Protein AF-A0A383ER57-F1 (afdb_monomer)

Organism: NCBI:txid408172

Mean predicted aligned error: 15.82 Å

Solvent-accessible surface area (backbone atoms only — not comparable to full-atom values): 14188 Å² total; per-residue (Å²): 67,38,41,70,94,66,103,51,95,78,80,68,86,54,80,36,88,60,96,72,84,83,78,57,89,94,58,56,64,45,44,28,33,49,77,72,75,64,96,65,68,62,60,26,38,48,49,67,34,61,53,82,39,94,83,61,62,92,83,61,71,73,29,84,40,68,38,46,35,40,66,67,98,52,38,69,65,49,35,63,74,68,63,66,77,76,79,64,44,54,49,79,77,42,68,80,47,63,57,58,66,62,55,67,74,63,86,73,78,46,82,86,46,94,68,71,79,76,58,66,65,62,73,70,50,53,43,28,34,60,42,85,82,49,86,70,57,88,85,49,86,58,50,61,68,43,40,45,77,46,92,73,71,70,88,79,48,75,76,37,33,32,42,43,24,59,98,48,26,31,49,64,52,96,83,60,53,81,34,63,58,59,55,54,55,54,51,45,51,48,40,30,74,77,71,69,44,76,86,72,78,41,34,36,19,33,59,91,53,32,71,80,44,70,83,39,90,45,40,39,46,51,52,62,51,63,75,72,111

Radius of gyration: 27.24 Å; Cα contacts (8 Å, |Δi|>4): 294; chains: 1; bounding box: 58×36×77 Å

Foldseek 3Di:
DKWDDDPDPPDQTDDDDDLDDDPDPPFQEAEAEAPVPDNDQLCQQVVLQAADFPPRDPPRHHGPYYIYDYPPPPNVVSCVVSVPDDDYHYSVPGDGHDVCRRVPDDPPPCPPPLDDDADPVLVPAFKWWFALPQPDDLPNPHLCSRTHRDDDPLVPQQAAEEFEDDVSFTQQDPVRDRHRSVVLSVLQVVCCVPPVDDDDTYMYGYNVCCVVQPVDPNYDYPNRVSVVD

pLDDT: mean 77.28, std 15.35, range [32.84, 92.38]

Structure (mmCIF, N/CA/C/O backbone):
data_AF-A0A383ER57-F1
#
_entry.id   AF-A0A383ER57-F1
#
loop_
_atom_site.group_PDB
_atom_site.id
_atom_site.type_symbol
_atom_site.label_atom_id
_atom_site.label_alt_id
_atom_site.label_comp_id
_atom_site.label_asym_id
_atom_site.label_entity_id
_atom_site.label_seq_id
_atom_site.pdbx_PDB_ins_code
_atom_site.Cartn_x
_atom_site.Cartn_y
_atom_site.Cartn_z
_atom_site.occupancy
_atom_site.B_iso_or_equiv
_atom_site.auth_seq_id
_atom_site.auth_comp_id
_atom_site.auth_asym_id
_atom_site.auth_atom_id
_atom_site.pdbx_PDB_model_num
ATOM 1 N N . TYR A 1 1 ? 8.577 2.670 -32.107 1.00 41.34 1 TYR A N 1
ATOM 2 C CA . TYR A 1 1 ? 8.322 3.675 -31.051 1.00 41.34 1 TYR A CA 1
ATOM 3 C C . TYR A 1 1 ? 9.597 3.881 -30.268 1.00 41.34 1 TYR A C 1
ATOM 5 O O . TYR A 1 1 ? 10.200 2.884 -29.909 1.00 41.34 1 TYR A O 1
ATOM 13 N N . PHE A 1 2 ? 10.027 5.123 -30.035 1.00 40.19 2 PHE A N 1
ATOM 14 C CA . PHE A 1 2 ? 11.333 5.407 -29.429 1.00 40.19 2 PHE A CA 1
ATOM 15 C C . PHE A 1 2 ? 11.184 6.424 -28.294 1.00 40.19 2 PHE A C 1
ATOM 17 O O . PHE A 1 2 ? 10.524 7.445 -28.464 1.00 40.19 2 PHE A O 1
ATOM 24 N N . ALA A 1 3 ? 11.770 6.162 -27.125 1.00 38.16 3 ALA A N 1
ATOM 25 C CA . ALA A 1 3 ? 11.686 7.068 -25.974 1.00 38.16 3 ALA A CA 1
ATOM 26 C C . ALA A 1 3 ? 12.910 7.999 -25.876 1.00 38.16 3 ALA A C 1
ATOM 28 O O . ALA A 1 3 ? 14.050 7.554 -26.026 1.00 38.16 3 ALA A O 1
ATOM 29 N N . ARG A 1 4 ? 12.677 9.287 -25.584 1.00 33.91 4 ARG A N 1
ATOM 30 C CA . ARG A 1 4 ? 13.707 10.263 -25.185 1.00 33.91 4 ARG A CA 1
ATOM 31 C C . ARG A 1 4 ? 13.606 10.510 -23.678 1.00 33.91 4 ARG A C 1
ATOM 33 O O . ARG A 1 4 ? 12.516 10.749 -23.161 1.00 33.91 4 ARG A O 1
ATOM 40 N N . TYR A 1 5 ? 14.737 10.479 -22.976 1.00 48.50 5 TYR A N 1
ATOM 41 C CA . TYR A 1 5 ? 14.799 10.782 -21.544 1.00 48.50 5 TYR A CA 1
ATOM 42 C C . TYR A 1 5 ? 14.911 12.294 -21.321 1.00 48.50 5 TYR A C 1
ATOM 44 O O . TYR A 1 5 ? 15.836 12.938 -21.813 1.00 48.50 5 TYR A O 1
ATOM 52 N N . GLY A 1 6 ? 13.946 12.866 -20.597 1.00 35.62 6 GLY A N 1
ATOM 53 C CA . GLY A 1 6 ? 13.973 14.249 -20.121 1.00 35.62 6 GLY A CA 1
ATOM 54 C C . GLY A 1 6 ? 13.854 14.283 -18.598 1.00 35.62 6 GLY A C 1
ATOM 55 O O . GLY A 1 6 ? 12.899 13.742 -18.041 1.00 35.62 6 GLY A O 1
ATOM 56 N N . ASN A 1 7 ? 14.817 14.922 -17.928 1.00 40.91 7 ASN A N 1
ATOM 57 C CA . ASN A 1 7 ? 14.908 15.036 -16.467 1.00 40.91 7 ASN A CA 1
ATOM 58 C C . ASN A 1 7 ? 13.907 16.060 -15.892 1.00 40.91 7 ASN A C 1
ATOM 60 O O . ASN A 1 7 ? 14.285 17.120 -15.400 1.00 40.91 7 ASN A O 1
ATOM 64 N N . GLY A 1 8 ? 12.611 15.741 -15.948 1.00 32.84 8 GLY A N 1
ATOM 65 C CA . GLY A 1 8 ? 11.530 16.530 -15.350 1.00 32.84 8 GLY A CA 1
ATOM 66 C C . GLY A 1 8 ? 10.758 15.737 -14.293 1.00 32.84 8 GLY A C 1
ATOM 67 O O . GLY A 1 8 ? 10.381 14.592 -14.524 1.00 32.84 8 GLY A O 1
ATOM 68 N N . LYS A 1 9 ? 10.538 16.355 -13.126 1.00 38.91 9 LYS A N 1
ATOM 69 C CA . LYS A 1 9 ? 9.857 15.827 -11.927 1.00 38.91 9 LYS A CA 1
ATOM 70 C C . LYS A 1 9 ? 8.680 14.891 -12.258 1.00 38.91 9 LYS A C 1
ATOM 72 O O . LYS A 1 9 ? 7.690 15.312 -12.845 1.00 38.91 9 LYS A O 1
ATOM 77 N N . GLY A 1 10 ? 8.792 13.636 -11.813 1.00 44.53 10 GLY A N 1
ATOM 78 C CA . GLY A 1 10 ? 7.828 12.569 -12.099 1.00 44.53 10 GLY A CA 1
ATOM 79 C C . GLY A 1 10 ? 8.101 11.909 -13.450 1.00 44.53 10 GLY A C 1
ATOM 80 O O . GLY A 1 10 ? 7.338 12.094 -14.393 1.00 44.53 10 GLY A O 1
ATOM 81 N N . ILE A 1 11 ? 9.195 11.144 -13.536 1.00 45.25 11 ILE A N 1
ATOM 82 C CA . ILE A 1 11 ? 9.703 10.534 -14.775 1.00 45.25 11 ILE A CA 1
ATOM 83 C C . ILE A 1 11 ? 8.755 9.411 -15.224 1.00 45.25 11 ILE A C 1
ATOM 85 O O . ILE A 1 11 ? 8.975 8.227 -14.973 1.00 45.25 11 ILE A O 1
ATOM 89 N N . ARG A 1 12 ? 7.647 9.781 -15.865 1.00 45.72 12 ARG A N 1
ATOM 90 C CA . ARG A 1 12 ? 6.922 8.882 -16.759 1.00 45.72 12 ARG A CA 1
ATOM 91 C C . ARG A 1 12 ? 7.653 8.917 -18.091 1.00 45.72 12 ARG A C 1
ATOM 93 O O . ARG A 1 12 ? 7.780 9.981 -18.692 1.00 45.72 12 ARG A O 1
ATOM 100 N N . VAL A 1 13 ? 8.129 7.759 -18.537 1.00 50.91 13 VAL A N 1
ATOM 101 C CA . VAL A 1 13 ? 8.686 7.599 -19.880 1.00 50.91 13 VAL A CA 1
ATOM 102 C C . VAL A 1 13 ? 7.554 7.884 -20.867 1.00 50.91 13 VAL A C 1
ATOM 104 O O . VAL A 1 13 ? 6.561 7.159 -20.901 1.00 50.91 13 VAL A O 1
ATOM 107 N N . LYS A 1 14 ? 7.654 8.985 -21.618 1.00 52.00 14 LYS A N 1
ATOM 108 C CA . LYS A 1 14 ? 6.718 9.276 -22.706 1.00 52.00 14 LYS A CA 1
ATOM 109 C C . LYS A 1 14 ? 7.249 8.614 -23.970 1.00 52.00 14 LYS A C 1
ATOM 111 O O . LYS A 1 14 ? 8.388 8.850 -24.366 1.00 52.00 14 LYS A O 1
ATOM 116 N N . ARG A 1 15 ? 6.420 7.767 -24.580 1.00 59.16 15 ARG A N 1
ATOM 117 C CA . ARG A 1 15 ? 6.695 7.194 -25.899 1.00 59.16 15 ARG A CA 1
ATOM 118 C C . ARG A 1 15 ? 6.601 8.328 -26.920 1.00 59.16 15 ARG A C 1
ATOM 120 O O . ARG A 1 15 ? 5.585 9.017 -26.961 1.00 59.16 15 ARG A O 1
ATOM 127 N N . GLU A 1 16 ? 7.645 8.532 -27.715 1.00 62.06 16 GLU A N 1
ATOM 128 C CA . GLU A 1 16 ? 7.597 9.427 -28.870 1.00 62.06 16 GLU A CA 1
ATOM 129 C C . GLU A 1 16 ? 7.513 8.587 -30.149 1.00 62.06 16 GLU A C 1
ATOM 131 O O . GLU A 1 16 ? 8.178 7.554 -30.305 1.00 62.06 16 GLU A O 1
ATOM 136 N N . GLU A 1 17 ? 6.674 9.026 -31.083 1.00 60.84 17 GLU A N 1
ATOM 137 C CA . GLU A 1 17 ? 6.676 8.470 -32.428 1.00 60.84 17 GLU A CA 1
ATOM 138 C C . GLU A 1 17 ? 7.845 9.080 -33.205 1.00 60.84 17 GLU A C 1
ATOM 140 O O . GLU A 1 17 ? 7.949 10.298 -33.352 1.00 60.84 17 GLU A O 1
ATOM 145 N N . ARG A 1 18 ? 8.758 8.234 -33.684 1.00 64.00 18 ARG A N 1
ATOM 146 C CA . ARG A 1 18 ? 9.881 8.648 -34.528 1.00 64.00 18 ARG A CA 1
ATOM 147 C C . ARG A 1 18 ? 10.072 7.637 -35.645 1.00 64.00 18 ARG A C 1
ATOM 149 O O . ARG A 1 18 ? 9.926 6.437 -35.426 1.00 64.00 18 ARG A O 1
ATOM 156 N N . ARG A 1 19 ? 10.417 8.144 -36.830 1.00 59.12 19 ARG A N 1
ATOM 157 C CA . ARG A 1 19 ? 10.678 7.343 -38.038 1.00 59.12 19 ARG A CA 1
ATOM 158 C C . ARG A 1 19 ? 12.156 6.997 -38.229 1.00 59.12 19 ARG A C 1
ATOM 160 O O . ARG A 1 19 ? 12.470 6.153 -39.052 1.00 59.12 19 ARG A O 1
ATOM 167 N N . HIS A 1 20 ? 13.045 7.647 -37.483 1.00 61.34 20 HIS A N 1
ATOM 168 C CA . HIS A 1 20 ? 14.487 7.440 -37.543 1.00 61.34 20 HIS A CA 1
ATOM 169 C C . HIS A 1 20 ? 15.089 7.502 -36.133 1.00 61.34 20 HIS A C 1
ATOM 171 O O . HIS A 1 20 ? 14.719 8.367 -35.332 1.00 61.34 20 HIS A O 1
ATOM 177 N N . ILE A 1 21 ? 16.038 6.609 -35.846 1.00 64.69 21 ILE A N 1
ATOM 178 C CA . ILE A 1 21 ? 17.026 6.807 -34.783 1.00 64.69 21 ILE A CA 1
ATOM 179 C C . ILE A 1 21 ? 18.316 7.221 -35.475 1.00 64.69 21 ILE A C 1
ATOM 181 O O . ILE A 1 21 ? 18.861 6.457 -36.264 1.00 64.69 21 ILE A O 1
ATOM 185 N N . VAL A 1 22 ? 18.816 8.414 -35.172 1.00 62.00 22 VAL A N 1
ATOM 186 C CA . VAL A 1 22 ? 20.163 8.806 -35.588 1.00 62.00 22 VAL A CA 1
ATOM 187 C C . VAL A 1 22 ? 21.093 8.490 -34.425 1.00 62.00 22 VAL A C 1
ATOM 189 O O . VAL A 1 22 ? 21.183 9.263 -33.471 1.00 62.00 22 VAL A O 1
ATOM 192 N N . ALA A 1 23 ? 21.754 7.335 -34.477 1.00 62.34 23 ALA A N 1
ATOM 193 C CA . ALA A 1 23 ? 22.889 7.071 -33.604 1.00 62.34 23 ALA A CA 1
ATOM 194 C C . AL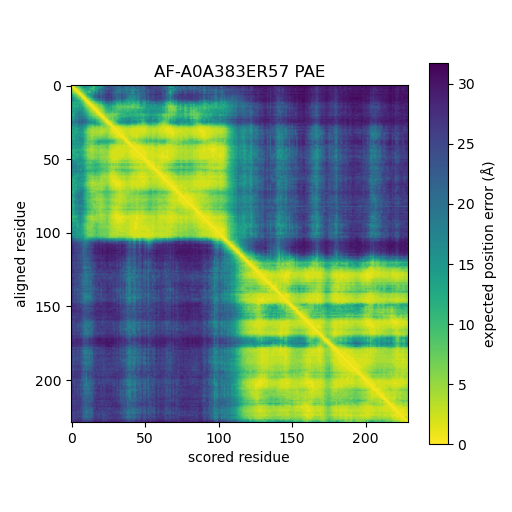A A 1 23 ? 24.069 7.885 -34.147 1.00 62.34 23 ALA A C 1
ATOM 196 O O . ALA A 1 23 ? 24.608 7.588 -35.211 1.00 62.34 23 ALA A O 1
ATOM 197 N N . GLN A 1 24 ? 24.411 8.980 -33.468 1.00 58.53 24 GLN A N 1
ATOM 198 C CA . GLN A 1 24 ? 25.526 9.823 -33.885 1.00 58.53 24 GLN A CA 1
ATOM 199 C C . GLN A 1 24 ? 26.820 9.001 -33.827 1.00 58.53 24 GLN A C 1
ATOM 201 O O . GLN A 1 24 ? 27.142 8.426 -32.787 1.00 58.53 24 GLN A O 1
ATOM 206 N N . HIS A 1 25 ? 27.547 8.941 -34.943 1.00 52.97 25 HIS A N 1
ATOM 207 C CA . HIS A 1 25 ? 28.812 8.218 -35.025 1.00 52.97 25 HIS A CA 1
ATOM 208 C C . HIS A 1 25 ? 29.786 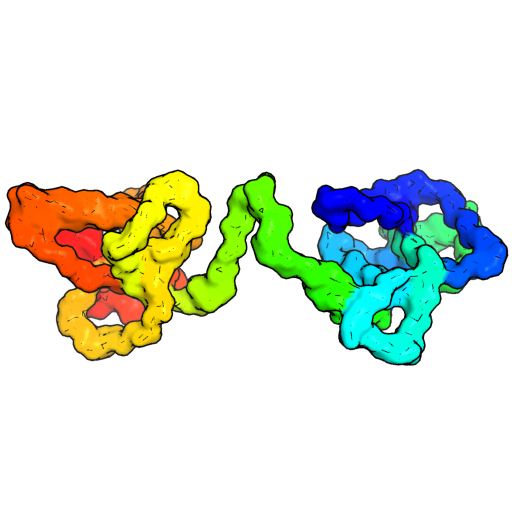8.736 -33.952 1.00 52.97 25 HIS A C 1
ATOM 210 O O . HIS A 1 25 ? 29.962 9.947 -33.813 1.00 52.97 25 HIS A O 1
ATOM 216 N N . GLY A 1 26 ? 30.366 7.825 -33.167 1.00 60.88 26 GLY A N 1
ATOM 217 C CA . GLY A 1 26 ? 31.265 8.147 -32.052 1.00 60.88 26 GLY A CA 1
ATOM 218 C C . GLY A 1 26 ? 30.612 8.237 -30.666 1.00 60.88 26 GLY A C 1
ATOM 219 O O . GLY A 1 26 ? 31.342 8.328 -29.686 1.00 60.88 26 GLY A O 1
ATOM 220 N N . LYS A 1 27 ? 29.277 8.167 -30.551 1.00 69.38 27 LYS A N 1
ATOM 221 C CA . LYS A 1 27 ? 28.594 8.060 -29.250 1.00 69.38 27 LYS A CA 1
ATOM 222 C C . LYS A 1 27 ? 28.330 6.611 -28.875 1.00 69.38 27 LYS A C 1
ATOM 224 O O . LYS A 1 27 ? 27.868 5.823 -29.703 1.00 69.38 27 LYS A O 1
ATOM 229 N N . GLU A 1 28 ? 28.544 6.267 -27.609 1.00 81.31 28 GLU A N 1
ATOM 230 C CA . GLU A 1 28 ? 28.186 4.948 -27.088 1.00 81.31 28 GLU A CA 1
ATOM 231 C C . GLU A 1 28 ? 26.672 4.859 -26.864 1.00 81.31 28 GLU A C 1
ATOM 233 O O . GLU A 1 28 ? 26.160 5.136 -25.777 1.00 81.31 28 GLU A O 1
ATOM 238 N N . VAL A 1 29 ? 25.949 4.498 -27.926 1.00 84.38 29 VAL A N 1
ATOM 239 C CA . VAL A 1 29 ? 24.488 4.355 -27.930 1.00 84.38 29 VAL A CA 1
ATOM 240 C C . VAL A 1 29 ? 24.100 2.881 -27.898 1.00 84.38 29 VAL A C 1
ATOM 242 O O . VAL A 1 29 ? 24.598 2.087 -28.694 1.00 84.38 29 VAL A O 1
ATOM 245 N N . LEU A 1 30 ? 23.173 2.516 -27.010 1.00 87.50 30 LEU A N 1
ATOM 246 C CA . LEU A 1 30 ? 22.556 1.190 -26.993 1.00 87.50 30 LEU A CA 1
ATOM 247 C C . LEU A 1 30 ? 21.117 1.257 -27.503 1.00 87.50 30 LEU A C 1
ATOM 249 O O . LEU A 1 30 ? 20.333 2.095 -27.057 1.00 87.50 30 LEU A O 1
ATOM 253 N N . VAL A 1 31 ? 20.747 0.324 -28.375 1.00 88.38 31 VAL A N 1
ATOM 254 C CA . VAL A 1 31 ? 19.352 0.099 -28.759 1.00 88.38 31 VAL A CA 1
ATOM 255 C C . VAL A 1 31 ? 18.823 -1.125 -28.014 1.00 88.38 31 VAL A C 1
ATOM 257 O O . VAL A 1 31 ? 19.440 -2.192 -28.016 1.00 88.38 31 VAL A O 1
ATOM 260 N N . VAL A 1 32 ? 17.691 -0.951 -27.337 1.00 89.94 32 VAL A N 1
ATOM 261 C CA . VAL A 1 32 ? 17.031 -1.975 -26.526 1.00 89.94 32 VAL A CA 1
ATOM 262 C C . VAL A 1 32 ? 15.632 -2.210 -27.075 1.00 89.94 32 VAL A C 1
ATOM 264 O O . VAL A 1 32 ? 14.869 -1.265 -27.231 1.00 89.94 32 VAL A O 1
ATOM 267 N N . GLU A 1 33 ? 15.283 -3.458 -27.343 1.00 89.75 33 GLU A N 1
ATOM 268 C CA . GLU A 1 33 ? 13.931 -3.878 -27.698 1.00 89.75 33 GLU A CA 1
ATOM 269 C C . GLU A 1 33 ? 13.058 -3.991 -26.440 1.00 89.75 33 GLU A C 1
ATOM 271 O O . GLU A 1 33 ? 13.428 -4.663 -25.480 1.00 89.75 33 GLU A O 1
ATOM 276 N N . ASP A 1 34 ? 11.884 -3.364 -26.457 1.00 87.44 34 ASP A N 1
ATOM 277 C CA . ASP A 1 34 ? 10.836 -3.508 -25.445 1.00 87.44 34 ASP A CA 1
ATOM 278 C C . ASP A 1 34 ? 10.010 -4.778 -25.686 1.00 87.44 34 ASP A C 1
ATOM 280 O O . ASP A 1 34 ? 8.851 -4.724 -26.089 1.00 87.44 34 ASP A O 1
ATOM 284 N N . ASP A 1 35 ? 10.623 -5.932 -25.444 1.00 86.50 35 ASP A N 1
ATOM 285 C CA . ASP A 1 35 ? 10.005 -7.248 -25.634 1.00 86.50 35 ASP A CA 1
ATOM 286 C C . ASP A 1 35 ? 9.002 -7.621 -24.525 1.00 86.50 35 ASP A C 1
ATOM 288 O O . ASP A 1 35 ? 8.211 -8.551 -24.671 1.00 86.50 35 ASP A O 1
ATOM 292 N N . LEU A 1 36 ? 9.019 -6.891 -23.406 1.00 82.56 36 LEU A N 1
ATOM 293 C CA . LEU A 1 36 ? 8.136 -7.135 -22.265 1.00 82.56 36 LEU A CA 1
ATOM 294 C C . LEU A 1 36 ? 6.820 -6.345 -22.335 1.00 82.56 36 LEU A C 1
ATOM 296 O O . LEU A 1 36 ? 5.902 -6.644 -21.572 1.00 82.56 36 LEU A O 1
ATOM 300 N N . HIS A 1 37 ? 6.742 -5.314 -23.185 1.00 75.69 37 HIS A N 1
ATOM 301 C CA . HIS A 1 37 ? 5.579 -4.430 -23.341 1.00 75.69 37 HIS A CA 1
ATOM 302 C C . HIS A 1 37 ? 5.005 -3.908 -22.008 1.00 75.69 37 HIS A C 1
ATOM 304 O O . HIS A 1 37 ? 3.792 -3.805 -21.822 1.00 75.69 37 HIS A O 1
ATOM 310 N N . LEU A 1 38 ? 5.878 -3.589 -21.049 1.00 70.50 38 LEU A N 1
ATOM 311 C CA . LEU A 1 38 ? 5.450 -3.192 -19.707 1.00 70.50 38 LEU A CA 1
ATOM 312 C C . LEU A 1 38 ? 5.010 -1.728 -19.661 1.00 70.50 38 LEU A C 1
ATOM 314 O O . LEU A 1 38 ? 5.724 -0.831 -20.100 1.00 70.50 38 LEU A O 1
ATOM 318 N N . ASP A 1 39 ? 3.905 -1.462 -18.965 1.00 64.69 39 ASP A N 1
ATOM 319 C CA . ASP A 1 39 ? 3.472 -0.089 -18.669 1.00 64.69 39 ASP A CA 1
ATOM 320 C C . ASP A 1 39 ? 4.364 0.614 -17.630 1.00 64.69 39 ASP A C 1
ATOM 322 O O . ASP A 1 39 ? 4.335 1.842 -17.485 1.00 64.69 39 ASP A O 1
ATOM 326 N N . ARG A 1 40 ? 5.110 -0.155 -16.821 1.00 68.31 40 ARG A N 1
ATOM 327 C CA . ARG A 1 40 ? 5.915 0.338 -15.689 1.00 68.31 40 ARG A CA 1
ATOM 328 C C . ARG A 1 40 ? 7.177 -0.499 -15.490 1.00 68.31 40 ARG A C 1
ATOM 330 O O . ARG A 1 40 ? 7.217 -1.672 -15.827 1.00 68.31 40 ARG A O 1
ATOM 337 N N . GLY A 1 41 ? 8.202 0.100 -14.879 1.00 73.44 41 GLY A N 1
ATOM 338 C CA . GLY A 1 41 ? 9.424 -0.609 -14.469 1.00 73.44 41 GLY A CA 1
ATOM 339 C C . GLY A 1 41 ? 10.510 -0.722 -15.543 1.00 73.44 41 GLY A C 1
ATOM 340 O O . GLY A 1 41 ? 11.623 -1.126 -15.236 1.00 73.44 41 GLY A O 1
ATOM 341 N N . GLN A 1 42 ? 10.253 -0.280 -16.776 1.00 83.12 42 GLN A N 1
ATOM 342 C CA . GLN A 1 42 ? 11.266 -0.243 -17.840 1.00 83.12 42 GLN A CA 1
ATOM 343 C C . GLN A 1 42 ? 12.463 0.635 -17.443 1.00 83.12 42 GLN A C 1
ATOM 345 O O . GLN A 1 42 ? 13.619 0.276 -17.652 1.00 83.12 42 GLN A O 1
ATOM 350 N N . PHE A 1 43 ? 12.198 1.756 -16.766 1.00 82.44 43 PHE A N 1
ATOM 351 C CA . PHE A 1 43 ? 13.250 2.676 -16.340 1.00 82.44 43 PHE A CA 1
ATOM 352 C C . PHE A 1 43 ? 14.210 2.063 -15.309 1.00 82.44 43 PHE A C 1
ATOM 354 O O . PHE A 1 43 ? 15.387 2.400 -15.307 1.00 82.44 43 PHE A O 1
ATOM 361 N N . ASN A 1 44 ? 13.760 1.099 -14.498 1.00 85.81 44 ASN A N 1
ATOM 362 C CA . ASN A 1 44 ? 14.615 0.358 -13.563 1.00 85.81 44 ASN A CA 1
ATOM 363 C C . ASN A 1 44 ? 15.695 -0.487 -14.259 1.00 85.81 44 ASN A C 1
ATOM 365 O O . ASN A 1 44 ? 16.686 -0.847 -13.629 1.00 85.81 44 ASN A O 1
ATOM 369 N N . LYS A 1 45 ? 15.489 -0.818 -15.537 1.00 89.12 45 LYS A N 1
ATOM 370 C CA . LYS A 1 45 ? 16.429 -1.573 -16.373 1.00 89.12 45 LYS A CA 1
ATOM 371 C C . LYS A 1 45 ? 17.301 -0.665 -17.243 1.00 89.12 45 LYS A C 1
ATOM 373 O O . LYS A 1 45 ? 18.424 -1.031 -17.568 1.00 89.12 45 LYS A O 1
ATOM 378 N N . ILE A 1 46 ? 16.810 0.529 -17.589 1.00 89.12 46 ILE A N 1
ATOM 379 C CA . ILE A 1 46 ? 17.538 1.476 -18.446 1.00 89.12 46 ILE A CA 1
ATOM 380 C C . ILE A 1 46 ? 18.404 2.459 -17.650 1.00 89.12 46 ILE A C 1
ATOM 382 O O . ILE A 1 46 ? 19.547 2.693 -18.030 1.00 89.12 46 ILE A O 1
ATOM 386 N N . ALA A 1 47 ? 17.912 3.004 -16.533 1.00 87.31 47 ALA A N 1
ATOM 387 C CA . ALA A 1 47 ? 18.672 3.947 -15.707 1.00 87.31 47 ALA A CA 1
ATOM 388 C C . ALA A 1 47 ? 20.063 3.423 -15.279 1.00 87.31 47 ALA A C 1
ATOM 390 O O . ALA A 1 47 ? 21.021 4.191 -15.367 1.00 87.31 47 ALA A O 1
ATOM 391 N N . PRO A 1 48 ? 20.243 2.129 -14.924 1.00 90.06 48 PRO A N 1
ATOM 392 C CA . PRO A 1 48 ? 21.564 1.574 -14.619 1.00 90.06 48 PRO A CA 1
ATOM 393 C C . PRO A 1 48 ? 22.572 1.689 -15.756 1.00 90.06 48 PRO A C 1
ATOM 395 O O . PRO A 1 48 ? 23.767 1.685 -15.507 1.00 90.06 48 PRO A O 1
ATOM 398 N N . LEU A 1 49 ? 22.124 1.773 -17.005 1.00 90.62 49 LEU A N 1
ATOM 399 C CA . LEU A 1 49 ? 23.003 1.868 -18.167 1.00 90.62 49 LEU A CA 1
ATOM 400 C C . LEU A 1 49 ? 23.447 3.310 -18.439 1.00 90.62 49 LEU A C 1
ATOM 402 O O . LEU A 1 49 ? 24.432 3.505 -19.143 1.00 90.62 49 LEU A O 1
ATOM 406 N N . LEU A 1 50 ? 22.752 4.295 -17.864 1.00 87.19 50 LEU A N 1
ATOM 407 C CA . LEU A 1 50 ? 22.966 5.726 -18.094 1.00 87.19 50 LEU A CA 1
ATOM 408 C C . LEU A 1 50 ? 23.656 6.431 -16.915 1.00 87.19 50 LEU A C 1
ATOM 410 O O . LEU A 1 50 ? 24.379 7.399 -17.127 1.00 87.19 50 LEU A O 1
ATOM 414 N N . GLU A 1 51 ? 23.450 5.960 -15.683 1.00 85.75 51 GLU A N 1
ATOM 415 C CA . GLU A 1 51 ? 23.764 6.722 -14.464 1.00 85.75 51 GLU A CA 1
ATOM 416 C C . GLU A 1 51 ? 24.842 6.077 -13.593 1.00 85.75 51 GLU A C 1
ATOM 418 O O . GLU A 1 51 ? 24.911 4.852 -13.475 1.00 85.75 51 GLU A O 1
ATOM 423 N N . ASP A 1 52 ? 25.627 6.896 -12.895 1.00 85.88 52 ASP A N 1
ATOM 424 C CA . ASP A 1 52 ? 26.514 6.415 -11.831 1.00 85.88 52 ASP A CA 1
ATOM 425 C C . ASP A 1 52 ? 25.765 6.355 -10.497 1.00 85.88 52 ASP A C 1
ATOM 427 O O . ASP A 1 52 ? 24.995 7.252 -10.155 1.00 85.88 52 ASP A O 1
ATOM 431 N N . TYR A 1 53 ? 25.987 5.287 -9.730 1.00 86.25 53 TYR A N 1
ATOM 432 C CA . TYR A 1 53 ? 25.376 5.089 -8.417 1.00 86.25 53 TYR A CA 1
ATOM 433 C C . TYR A 1 53 ? 26.257 4.201 -7.536 1.00 86.25 53 TYR A C 1
ATOM 435 O O . TYR A 1 53 ? 27.060 3.415 -8.033 1.00 86.25 53 TYR A O 1
ATOM 443 N N . ALA A 1 54 ? 26.103 4.317 -6.214 1.00 80.94 54 ALA A N 1
ATOM 444 C CA . ALA A 1 54 ? 27.029 3.740 -5.232 1.00 80.94 54 ALA A CA 1
ATOM 445 C C . ALA A 1 54 ? 27.171 2.203 -5.291 1.00 80.94 54 ALA A C 1
ATOM 447 O O . ALA A 1 54 ? 28.178 1.671 -4.840 1.00 80.94 54 ALA A O 1
ATOM 448 N N . GLY A 1 55 ? 26.178 1.495 -5.837 1.00 83.25 55 GLY A N 1
ATOM 449 C CA . GLY A 1 55 ? 26.179 0.035 -5.999 1.00 83.25 55 GLY A CA 1
ATOM 450 C C . GLY A 1 55 ? 26.385 -0.440 -7.438 1.00 83.25 55 GLY A C 1
ATOM 451 O O . GLY A 1 55 ? 26.068 -1.588 -7.742 1.00 83.25 55 GLY A O 1
ATOM 452 N N . ARG A 1 56 ? 26.834 0.436 -8.345 1.00 85.50 56 ARG A N 1
ATOM 453 C CA . ARG A 1 56 ? 27.020 0.087 -9.756 1.00 85.50 56 ARG A CA 1
ATOM 454 C C . ARG A 1 56 ? 28.174 -0.919 -9.910 1.00 85.50 56 ARG A C 1
ATOM 456 O O . ARG A 1 56 ? 29.272 -0.625 -9.440 1.00 85.50 56 ARG A O 1
ATOM 463 N N . PRO A 1 57 ? 27.974 -2.061 -10.596 1.00 86.81 57 PRO A N 1
ATOM 464 C CA . PRO A 1 57 ? 29.067 -2.978 -10.913 1.00 86.81 57 PRO A CA 1
ATOM 465 C C . PRO A 1 57 ? 30.144 -2.290 -11.762 1.00 86.81 57 PRO A C 1
ATOM 467 O O . PRO A 1 57 ? 29.819 -1.579 -12.716 1.00 86.81 57 PRO A O 1
ATOM 470 N N . ALA A 1 58 ? 31.419 -2.499 -11.425 1.00 82.81 58 ALA A N 1
ATOM 471 C CA . ALA A 1 58 ? 32.548 -1.841 -12.093 1.00 82.81 58 ALA A CA 1
ATOM 472 C C . ALA A 1 58 ? 32.699 -2.244 -13.574 1.00 82.81 58 ALA A C 1
ATOM 474 O O . ALA A 1 58 ? 33.214 -1.476 -14.380 1.00 82.81 58 ALA A O 1
ATOM 475 N N . ASP A 1 59 ? 32.224 -3.435 -13.933 1.00 86.31 59 ASP A N 1
ATOM 476 C CA . ASP A 1 59 ? 32.218 -4.002 -15.282 1.00 86.31 59 ASP A CA 1
ATOM 477 C C . ASP A 1 59 ? 30.989 -3.588 -16.114 1.00 86.31 59 ASP A C 1
ATOM 479 O O . ASP A 1 59 ? 30.938 -3.815 -17.326 1.00 86.31 59 ASP A O 1
ATOM 483 N N . MET A 1 60 ? 29.987 -2.949 -15.499 1.00 85.25 60 MET A N 1
ATOM 484 C CA . MET A 1 60 ? 28.786 -2.525 -16.209 1.00 85.25 60 MET A CA 1
ATOM 485 C C . MET A 1 60 ? 29.086 -1.312 -17.094 1.00 85.25 60 MET A C 1
ATOM 487 O O . MET A 1 60 ? 29.193 -0.180 -16.614 1.00 85.25 60 MET A O 1
ATOM 491 N N . LYS A 1 61 ? 29.117 -1.533 -18.413 1.00 87.50 61 LYS A N 1
ATOM 492 C CA . LYS A 1 61 ? 29.287 -0.472 -19.417 1.00 87.50 61 LYS A CA 1
ATOM 493 C C . LYS A 1 61 ? 28.241 0.638 -19.264 1.00 87.50 61 LYS A C 1
ATOM 495 O O . LYS A 1 61 ? 27.040 0.368 -19.168 1.00 87.50 61 LYS A O 1
ATOM 500 N N . LYS A 1 62 ? 28.709 1.887 -19.244 1.00 88.06 62 LYS A N 1
ATOM 501 C CA . LYS A 1 62 ? 27.878 3.095 -19.245 1.00 88.06 62 LYS A CA 1
ATOM 502 C C . LYS A 1 62 ? 27.707 3.583 -20.678 1.00 88.06 62 LYS A C 1
ATOM 504 O O . LYS A 1 62 ? 28.670 3.605 -21.428 1.00 88.06 62 LYS A O 1
ATOM 509 N N . TYR A 1 63 ? 26.487 3.945 -21.043 1.00 87.69 63 TYR A N 1
ATOM 510 C CA . TYR A 1 63 ? 26.138 4.442 -22.368 1.00 87.69 63 TYR A CA 1
ATOM 511 C C . TYR A 1 63 ? 25.765 5.916 -22.270 1.00 87.69 63 TYR A C 1
ATOM 513 O O . TYR A 1 63 ? 25.183 6.355 -21.279 1.00 87.69 63 TYR A O 1
ATOM 521 N N . GLU A 1 64 ? 26.058 6.679 -23.317 1.00 81.56 64 GLU A N 1
ATOM 522 C CA . GLU A 1 64 ? 25.641 8.081 -23.403 1.00 81.56 64 GLU A CA 1
ATOM 523 C C . GLU A 1 64 ? 24.140 8.209 -23.665 1.00 81.56 64 GLU A C 1
ATOM 525 O O . GLU A 1 64 ? 23.486 9.147 -23.208 1.00 81.56 64 GLU A O 1
ATOM 530 N N . ALA A 1 65 ? 23.587 7.260 -24.420 1.00 82.88 65 ALA A N 1
ATOM 531 C CA . ALA A 1 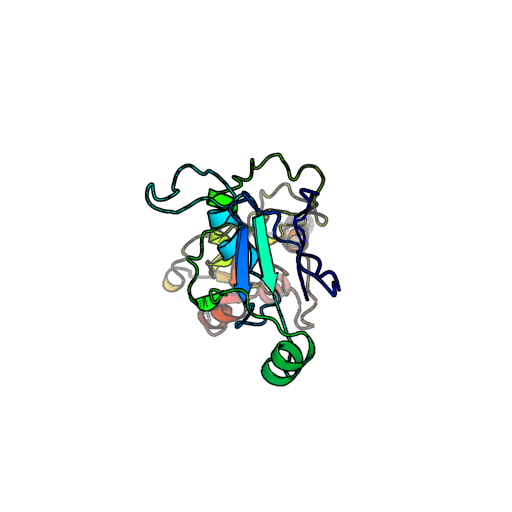65 ? 22.166 7.193 -24.701 1.00 82.88 65 ALA A CA 1
ATOM 532 C C . ALA A 1 65 ? 21.709 5.742 -24.830 1.00 82.88 65 ALA A C 1
ATOM 534 O O . ALA A 1 65 ? 22.403 4.885 -25.377 1.00 82.88 65 ALA A O 1
ATOM 535 N N . VAL A 1 66 ? 20.491 5.484 -24.364 1.00 85.62 66 VAL A N 1
ATOM 536 C CA . VAL A 1 66 ? 19.817 4.204 -24.551 1.00 85.62 66 VAL A CA 1
ATOM 537 C C . VAL A 1 66 ? 18.465 4.472 -25.192 1.00 85.62 66 VAL A C 1
ATOM 539 O O . VAL A 1 66 ? 17.650 5.215 -24.644 1.00 85.62 66 VAL A O 1
ATOM 542 N N . HIS A 1 67 ? 18.221 3.876 -26.354 1.00 84.44 67 HIS A N 1
ATOM 543 C CA . HIS A 1 67 ? 16.942 3.956 -27.048 1.00 84.44 67 HIS A CA 1
ATOM 544 C C . HIS A 1 67 ? 16.144 2.688 -26.792 1.00 84.44 67 HIS A C 1
ATOM 546 O O . HIS A 1 67 ? 16.547 1.610 -27.214 1.00 84.44 67 HIS A O 1
ATOM 552 N N . LEU A 1 68 ? 15.005 2.831 -26.116 1.00 85.25 68 LEU A N 1
ATOM 553 C CA . LEU A 1 68 ? 14.035 1.752 -25.971 1.00 85.25 68 LEU A CA 1
ATOM 554 C C . LEU A 1 68 ? 13.086 1.758 -27.173 1.00 85.25 68 LEU A C 1
ATOM 556 O O . LEU A 1 68 ? 12.514 2.808 -27.486 1.00 85.25 68 LEU A O 1
ATOM 560 N N . VAL A 1 69 ? 12.943 0.605 -27.822 1.00 84.50 69 VAL A N 1
ATOM 561 C CA . VAL A 1 69 ? 12.241 0.424 -29.090 1.00 84.50 69 VAL A CA 1
ATOM 562 C C . VAL A 1 69 ? 11.117 -0.581 -28.957 1.00 84.50 69 VAL A C 1
ATOM 564 O O . VAL A 1 69 ? 11.356 -1.741 -28.654 1.00 84.50 69 VAL A O 1
ATOM 567 N N . ASP A 1 70 ? 9.906 -0.155 -29.283 1.00 84.38 70 ASP A N 1
ATOM 568 C CA . ASP A 1 70 ? 8.760 -1.049 -29.459 1.00 84.38 70 ASP A CA 1
ATOM 569 C C . ASP A 1 70 ? 8.338 -1.010 -30.937 1.00 84.38 70 ASP A C 1
ATOM 571 O O . ASP A 1 70 ? 8.170 0.079 -31.500 1.00 84.38 70 ASP A O 1
ATOM 575 N N . PHE A 1 71 ? 8.203 -2.167 -31.585 1.00 80.12 71 PHE A N 1
ATOM 576 C CA . PHE A 1 71 ? 7.714 -2.285 -32.968 1.00 80.12 71 PHE A CA 1
ATOM 577 C C . PHE A 1 71 ? 6.246 -2.735 -33.045 1.00 80.12 71 PHE A C 1
ATOM 579 O O . PHE A 1 71 ? 5.686 -2.839 -34.138 1.00 80.12 71 PHE A O 1
ATOM 586 N N . GLY A 1 72 ? 5.605 -2.963 -31.898 1.00 79.62 72 GLY A N 1
ATOM 587 C CA . GLY A 1 72 ? 4.242 -3.459 -31.796 1.00 79.62 72 GLY A CA 1
ATOM 588 C C . GLY A 1 72 ? 4.071 -4.883 -32.334 1.00 79.62 72 GLY A C 1
ATOM 589 O O . GLY A 1 72 ? 5.025 -5.622 -32.567 1.00 79.62 72 GLY A O 1
ATOM 590 N N . LEU A 1 73 ? 2.811 -5.252 -32.570 1.00 79.56 73 LEU A N 1
ATOM 591 C CA . LEU A 1 73 ? 2.378 -6.612 -32.927 1.00 79.56 73 LEU A CA 1
ATOM 592 C C . LEU A 1 73 ? 2.941 -7.150 -34.255 1.00 79.56 73 LEU A C 1
ATOM 594 O O . LEU A 1 73 ? 2.895 -8.352 -34.501 1.00 79.56 73 LEU A O 1
ATOM 598 N N . HIS A 1 74 ? 3.440 -6.283 -35.137 1.00 83.69 74 HIS A N 1
ATOM 599 C CA . HIS A 1 74 ? 3.925 -6.656 -36.471 1.00 83.69 74 HIS A CA 1
ATOM 600 C C . HIS A 1 74 ? 5.406 -6.333 -36.657 1.00 83.69 74 HIS A C 1
ATOM 602 O O . HIS A 1 74 ? 5.809 -5.871 -37.725 1.00 83.69 74 HIS A O 1
ATOM 608 N N . LYS A 1 75 ? 6.202 -6.580 -35.612 1.00 83.44 75 LYS A N 1
ATOM 609 C CA . LYS A 1 75 ? 7.640 -6.306 -35.559 1.00 83.44 75 LYS A CA 1
ATOM 610 C C . LYS A 1 75 ? 8.375 -6.650 -36.852 1.00 83.44 75 LYS A C 1
ATOM 612 O O . LYS A 1 75 ? 8.969 -5.755 -37.443 1.00 83.44 75 LYS A O 1
ATOM 617 N N . ASP A 1 76 ? 8.293 -7.896 -37.310 1.00 86.50 76 ASP A N 1
ATOM 618 C CA . ASP A 1 76 ? 9.094 -8.369 -38.447 1.00 86.50 76 ASP A CA 1
ATOM 619 C C . ASP A 1 76 ? 8.780 -7.593 -39.733 1.00 86.50 76 ASP A C 1
ATOM 621 O O . ASP A 1 76 ? 9.686 -7.122 -40.415 1.00 86.50 76 ASP A O 1
ATOM 625 N N . LYS A 1 77 ? 7.490 -7.334 -39.995 1.00 86.06 77 LYS A N 1
ATOM 626 C CA . LYS A 1 77 ? 7.042 -6.530 -41.145 1.00 86.06 77 LYS A CA 1
ATOM 627 C C . LYS A 1 77 ? 7.509 -5.079 -41.050 1.00 86.06 77 LYS A C 1
ATOM 629 O O . LYS A 1 77 ? 7.792 -4.449 -42.065 1.00 86.06 77 LYS A O 1
ATOM 634 N N . VAL A 1 78 ? 7.538 -4.517 -39.840 1.00 83.62 78 VAL A N 1
ATOM 635 C CA . VAL A 1 78 ? 7.996 -3.140 -39.617 1.00 83.62 78 VAL A CA 1
ATOM 636 C C . VAL A 1 78 ? 9.506 -3.048 -39.811 1.00 83.62 78 VAL A C 1
ATOM 638 O O . VAL A 1 78 ? 9.949 -2.137 -40.504 1.00 83.62 78 VAL A O 1
ATOM 641 N N . ILE A 1 79 ? 10.272 -3.988 -39.251 1.00 85.38 79 ILE A N 1
ATOM 642 C CA . ILE A 1 79 ? 11.731 -4.073 -39.400 1.00 85.38 79 ILE A CA 1
ATOM 643 C C . ILE A 1 79 ? 12.112 -4.202 -40.874 1.00 85.38 79 ILE A C 1
ATOM 645 O O . ILE A 1 79 ? 12.956 -3.441 -41.340 1.00 85.38 79 ILE A O 1
ATOM 649 N N . GLU A 1 80 ? 11.447 -5.094 -41.614 1.00 87.25 80 GLU A N 1
ATOM 650 C CA . GLU A 1 80 ? 11.659 -5.272 -43.052 1.00 87.25 80 GLU A CA 1
ATOM 651 C C . GLU A 1 80 ? 11.358 -3.981 -43.824 1.00 87.25 80 GLU A C 1
ATOM 653 O O . GLU A 1 80 ? 12.188 -3.509 -44.596 1.00 87.25 80 GLU A O 1
ATOM 658 N N . LYS A 1 81 ? 10.205 -3.351 -43.558 1.00 85.94 81 LYS A N 1
ATOM 659 C CA . LYS A 1 81 ? 9.762 -2.139 -44.260 1.00 85.94 81 LYS A CA 1
ATOM 660 C C . LYS A 1 81 ? 10.678 -0.935 -44.048 1.00 85.94 81 LYS A C 1
ATOM 662 O O . LYS A 1 81 ? 10.816 -0.115 -44.952 1.00 85.94 81 LYS A O 1
ATOM 667 N N . ILE A 1 82 ? 11.222 -0.769 -42.843 1.00 81.44 82 ILE A N 1
ATOM 668 C CA . ILE A 1 82 ? 12.106 0.363 -42.525 1.00 81.44 82 ILE A CA 1
ATOM 669 C C . ILE A 1 82 ? 13.588 0.010 -42.681 1.00 81.44 82 ILE A C 1
ATOM 671 O O . ILE A 1 82 ? 14.426 0.866 -42.412 1.00 81.44 82 ILE A O 1
ATOM 675 N N . HIS A 1 83 ? 13.895 -1.229 -43.085 1.00 82.50 83 HIS A N 1
ATOM 676 C CA . HIS A 1 83 ? 15.245 -1.784 -43.156 1.00 82.50 83 HIS A CA 1
ATOM 677 C C . HIS A 1 83 ? 16.046 -1.548 -41.867 1.00 82.50 83 HIS A C 1
ATOM 679 O O . HIS A 1 83 ? 17.169 -1.054 -41.897 1.00 82.50 83 HIS A O 1
ATOM 685 N N . PHE A 1 84 ? 15.444 -1.862 -40.714 1.00 82.75 84 PHE A N 1
ATOM 686 C CA . PHE A 1 84 ? 16.114 -1.692 -39.425 1.00 82.75 84 PHE A CA 1
ATOM 687 C C . PHE A 1 84 ? 17.162 -2.790 -39.213 1.00 82.75 84 PHE A C 1
ATOM 689 O O . PHE A 1 84 ? 16.811 -3.948 -39.003 1.00 82.75 84 PHE A O 1
ATOM 696 N N . ASP A 1 85 ? 18.439 -2.425 -39.230 1.00 82.25 85 ASP A N 1
ATOM 697 C CA . ASP A 1 85 ? 19.580 -3.350 -39.207 1.00 82.25 85 ASP A CA 1
ATOM 698 C C . ASP A 1 85 ? 20.463 -3.223 -37.950 1.00 82.25 85 ASP A C 1
ATOM 700 O O . ASP A 1 85 ? 21.409 -3.989 -37.760 1.00 82.25 85 ASP A O 1
ATOM 704 N N . ILE A 1 86 ? 20.148 -2.280 -37.058 1.00 82.44 86 ILE A N 1
ATOM 705 C CA . ILE A 1 86 ? 20.947 -2.016 -35.858 1.00 82.44 86 ILE A CA 1
ATOM 706 C C . ILE A 1 86 ? 20.783 -3.163 -34.840 1.00 82.44 86 ILE A C 1
ATOM 708 O O . ILE A 1 86 ? 19.649 -3.526 -34.512 1.00 82.44 86 ILE A O 1
ATOM 712 N N . PRO A 1 87 ? 21.881 -3.690 -34.255 1.00 85.94 87 PRO A N 1
ATOM 713 C CA . PRO A 1 87 ? 21.810 -4.696 -33.199 1.00 85.94 87 PRO A CA 1
ATOM 714 C C . PRO A 1 87 ? 21.019 -4.214 -31.976 1.00 85.94 87 PRO A C 1
ATOM 716 O O . PRO A 1 87 ? 21.283 -3.139 -31.432 1.00 85.94 87 PRO A O 1
ATOM 719 N N . MET A 1 88 ? 20.084 -5.042 -31.504 1.00 88.81 88 MET A N 1
ATOM 720 C CA . MET A 1 88 ? 19.237 -4.745 -30.346 1.00 88.81 88 MET A CA 1
ATOM 721 C C . MET A 1 88 ? 19.462 -5.753 -29.222 1.00 88.81 88 MET A C 1
ATOM 723 O O . MET A 1 88 ? 19.541 -6.957 -29.465 1.00 88.81 88 MET A O 1
ATOM 727 N N . LYS A 1 89 ? 19.512 -5.268 -27.978 1.00 92.06 89 LYS A N 1
ATOM 728 C CA . LYS A 1 89 ? 19.396 -6.118 -26.780 1.00 92.06 89 LYS A CA 1
ATOM 729 C C . LYS A 1 89 ? 17.947 -6.173 -26.317 1.00 92.06 89 LYS A C 1
ATOM 731 O O . LYS A 1 89 ? 17.254 -5.169 -26.420 1.00 92.06 89 LYS A O 1
ATOM 736 N N . LYS A 1 90 ? 17.492 -7.290 -25.754 1.00 92.38 90 LYS A N 1
ATOM 737 C CA . LYS A 1 90 ? 16.146 -7.362 -25.170 1.00 92.38 90 LYS A CA 1
ATOM 738 C C . LYS A 1 90 ? 16.094 -6.679 -23.808 1.00 92.38 90 LYS A C 1
ATOM 740 O O . LYS A 1 90 ? 17.052 -6.743 -23.035 1.00 92.38 90 LYS A O 1
ATOM 745 N N . LEU A 1 91 ? 14.968 -6.045 -23.493 1.00 89.62 91 LEU A N 1
ATOM 746 C CA . LEU A 1 91 ? 14.715 -5.450 -22.184 1.00 89.62 91 LEU A CA 1
ATOM 747 C C . LEU A 1 91 ? 14.619 -6.533 -21.095 1.00 89.62 91 LEU A C 1
ATOM 749 O O . LEU A 1 91 ? 15.038 -6.291 -19.955 1.00 89.62 91 LEU A O 1
ATOM 753 N N . SER A 1 92 ? 14.116 -7.728 -21.427 1.00 89.56 92 SER A N 1
ATOM 754 C CA . SER A 1 92 ? 14.119 -8.907 -20.546 1.00 89.56 92 SER A CA 1
ATOM 755 C C . SER A 1 92 ? 15.489 -9.188 -19.937 1.00 89.56 92 SER A C 1
ATOM 757 O O . SER A 1 92 ? 15.579 -9.407 -18.727 1.00 89.56 92 SER A O 1
ATOM 759 N N . ASP A 1 93 ? 16.539 -9.067 -20.746 1.00 91.44 93 ASP A N 1
ATOM 760 C CA . ASP A 1 93 ? 17.896 -9.520 -20.428 1.00 91.44 93 ASP A CA 1
ATOM 761 C C . ASP A 1 93 ? 18.674 -8.503 -19.582 1.00 91.44 93 ASP A C 1
ATOM 763 O O . ASP A 1 93 ? 19.736 -8.802 -19.036 1.00 91.44 93 ASP A O 1
ATOM 767 N N . LEU A 1 94 ? 18.156 -7.278 -19.455 1.00 90.31 94 LEU A N 1
ATOM 768 C CA . LEU A 1 94 ? 18.795 -6.226 -18.674 1.00 90.31 94 LEU A CA 1
ATOM 769 C C . LEU A 1 94 ? 18.563 -6.412 -17.171 1.00 90.31 94 LEU A C 1
ATOM 771 O O . LEU A 1 94 ? 17.449 -6.701 -16.720 1.00 90.31 94 LEU A O 1
ATOM 775 N N . ALA A 1 95 ? 19.606 -6.156 -16.381 1.00 88.44 95 ALA A N 1
ATOM 776 C CA . ALA A 1 95 ? 19.526 -6.172 -14.927 1.00 88.44 95 ALA A CA 1
ATOM 777 C C . ALA A 1 95 ? 18.504 -5.143 -14.416 1.00 88.44 95 ALA A C 1
ATOM 779 O O . ALA A 1 95 ? 18.445 -4.008 -14.887 1.00 88.44 95 ALA A O 1
ATOM 780 N N . HIS A 1 96 ? 1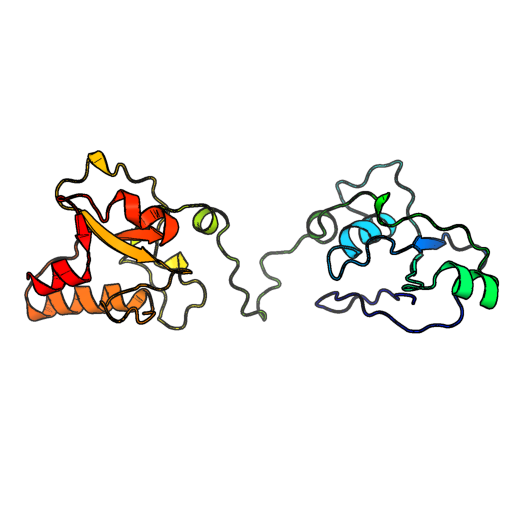7.696 -5.541 -13.435 1.00 88.25 96 HIS A N 1
ATOM 781 C CA . HIS A 1 96 ? 16.710 -4.666 -12.813 1.00 88.25 96 HIS A CA 1
ATOM 782 C C . HIS A 1 96 ? 17.262 -4.090 -11.506 1.00 88.25 96 HIS A C 1
ATOM 784 O O . HIS A 1 96 ? 17.460 -4.824 -10.538 1.00 88.25 96 HIS A O 1
ATOM 790 N N . VAL A 1 97 ? 17.416 -2.768 -11.440 1.00 87.06 97 VAL A N 1
ATOM 791 C CA . VAL A 1 97 ? 17.891 -2.058 -10.244 1.00 87.06 97 VAL A CA 1
ATOM 792 C C . VAL A 1 97 ? 16.779 -1.171 -9.701 1.00 87.06 97 VAL A C 1
ATOM 794 O O . VAL A 1 97 ? 15.986 -0.586 -10.445 1.00 87.06 97 VAL A O 1
ATOM 797 N N . LYS A 1 98 ? 16.662 -1.055 -8.377 1.00 83.00 98 LYS A N 1
ATOM 798 C CA . LYS A 1 98 ? 15.667 -0.151 -7.790 1.00 83.00 98 LYS A CA 1
ATOM 799 C C . LYS A 1 98 ? 16.073 1.293 -8.065 1.00 83.00 98 LYS A C 1
ATOM 801 O O . LYS A 1 98 ? 17.155 1.721 -7.691 1.00 83.00 98 LYS A O 1
ATOM 806 N N . LEU A 1 99 ? 15.158 2.094 -8.613 1.00 82.12 99 LEU A N 1
ATOM 807 C CA . LEU A 1 99 ? 15.425 3.515 -8.880 1.00 82.12 99 LEU A CA 1
ATOM 808 C C . LEU A 1 99 ? 15.836 4.313 -7.639 1.00 82.12 99 LEU A C 1
ATOM 810 O O . LEU A 1 99 ? 16.489 5.332 -7.783 1.00 82.12 99 LEU A O 1
ATOM 814 N N . THR A 1 100 ? 15.471 3.881 -6.431 1.00 80.56 100 THR A N 1
ATOM 815 C CA . THR A 1 100 ? 15.903 4.533 -5.184 1.00 80.56 100 THR A CA 1
ATOM 816 C C . THR A 1 100 ? 17.383 4.331 -4.869 1.00 80.56 100 THR A C 1
ATOM 818 O O . THR A 1 100 ? 17.919 5.088 -4.072 1.00 80.56 100 THR A O 1
ATOM 821 N N . GLU A 1 101 ? 18.027 3.319 -5.451 1.00 83.06 101 GLU A N 1
ATOM 822 C CA . GLU A 1 101 ? 19.474 3.095 -5.321 1.00 83.06 101 GLU A CA 1
ATOM 823 C C . GLU A 1 101 ? 20.260 4.031 -6.250 1.00 83.06 101 GLU A C 1
ATOM 825 O O . GLU A 1 101 ? 21.361 4.450 -5.909 1.00 83.06 101 GLU A O 1
ATOM 830 N N . ILE A 1 102 ? 19.664 4.406 -7.388 1.00 83.12 102 ILE A N 1
ATOM 831 C CA . ILE A 1 102 ? 20.252 5.306 -8.395 1.00 83.12 102 ILE A CA 1
ATOM 832 C C . ILE A 1 102 ? 19.917 6.771 -8.094 1.00 83.12 102 ILE A C 1
ATOM 834 O O . ILE A 1 102 ? 20.772 7.647 -8.139 1.00 83.12 102 ILE A O 1
ATOM 838 N N . TYR A 1 103 ? 18.665 7.031 -7.724 1.00 81.00 103 TYR A N 1
ATOM 839 C CA . TYR A 1 103 ? 18.138 8.341 -7.360 1.00 81.00 103 TYR A CA 1
ATOM 840 C C . TYR A 1 103 ? 17.595 8.285 -5.923 1.00 81.00 103 TYR A C 1
ATOM 842 O O . TYR A 1 103 ? 16.378 8.142 -5.716 1.00 81.00 103 TYR A O 1
ATOM 850 N N . PRO A 1 104 ? 18.476 8.372 -4.905 1.00 74.38 104 PRO A N 1
ATOM 851 C CA . PRO A 1 104 ? 18.074 8.353 -3.508 1.00 74.38 104 PRO A CA 1
ATOM 852 C C . PRO A 1 104 ? 17.056 9.453 -3.228 1.00 74.38 104 PRO A C 1
ATOM 854 O O . PRO A 1 104 ? 17.295 10.641 -3.457 1.00 74.38 104 PRO A O 1
ATOM 857 N N . ARG A 1 105 ? 15.892 9.068 -2.705 1.00 64.75 105 ARG A N 1
ATOM 858 C CA . ARG A 1 105 ? 14.895 10.044 -2.271 1.00 64.75 105 ARG A CA 1
ATOM 859 C C . ARG A 1 105 ? 15.323 10.597 -0.920 1.00 64.75 105 ARG A C 1
ATOM 861 O O . ARG A 1 105 ? 15.261 9.889 0.080 1.00 64.75 105 ARG A O 1
ATOM 868 N N . LYS A 1 106 ? 15.692 11.878 -0.867 1.00 53.53 106 LYS A N 1
ATOM 869 C CA . LYS A 1 106 ? 15.677 12.612 0.402 1.00 53.53 106 LYS A CA 1
ATOM 870 C C . LYS A 1 106 ? 14.216 12.716 0.839 1.00 53.53 106 LYS A C 1
ATOM 872 O O . LYS A 1 106 ? 13.395 13.241 0.086 1.00 53.53 106 LYS A O 1
ATOM 877 N N . ALA A 1 107 ? 13.895 12.227 2.037 1.00 48.66 107 ALA A N 1
ATOM 878 C CA . ALA A 1 107 ? 12.542 12.239 2.606 1.00 48.66 107 ALA A CA 1
ATOM 879 C C . ALA A 1 107 ? 11.865 13.631 2.561 1.00 48.66 107 ALA A C 1
ATOM 881 O O . ALA A 1 107 ? 10.643 13.725 2.522 1.00 48.66 107 ALA A O 1
ATOM 882 N N . ALA A 1 108 ? 12.652 14.708 2.471 1.00 42.41 108 ALA A N 1
ATOM 883 C CA . ALA A 1 108 ? 12.182 16.090 2.423 1.00 42.41 108 ALA A CA 1
ATOM 884 C C . ALA A 1 108 ? 11.626 16.570 1.061 1.00 42.41 108 ALA A C 1
ATOM 886 O O . ALA A 1 108 ? 10.953 17.593 1.014 1.00 42.41 108 ALA A O 1
ATOM 887 N N . ALA A 1 109 ? 11.851 15.877 -0.063 1.00 40.03 109 ALA A N 1
ATOM 888 C CA . ALA A 1 109 ? 11.427 16.383 -1.384 1.00 40.03 109 ALA A CA 1
ATOM 889 C C . ALA A 1 109 ? 9.920 16.214 -1.689 1.00 40.03 109 ALA A C 1
ATOM 891 O O . ALA A 1 109 ? 9.458 16.597 -2.764 1.00 40.03 109 ALA A O 1
ATOM 892 N N . ASN A 1 110 ? 9.146 15.680 -0.740 1.00 37.75 110 ASN A N 1
ATOM 893 C CA . ASN A 1 110 ? 7.690 15.553 -0.818 1.00 37.75 110 ASN A CA 1
ATOM 894 C C . ASN A 1 110 ? 6.940 16.706 -0.130 1.00 37.75 110 ASN A C 1
ATOM 896 O O . ASN A 1 110 ? 5.756 16.559 0.142 1.00 37.75 110 ASN A O 1
ATOM 900 N N . LEU A 1 111 ? 7.567 17.865 0.099 1.00 41.41 111 LEU A N 1
ATOM 901 C CA . LEU A 1 111 ? 6.883 19.036 0.676 1.00 41.41 111 LEU A CA 1
ATOM 902 C C . LEU A 1 111 ? 5.635 19.475 -0.119 1.00 41.41 111 LEU A C 1
ATOM 904 O O . LEU A 1 111 ? 4.703 20.004 0.472 1.00 41.41 111 LEU A O 1
ATOM 908 N N . ASN A 1 112 ? 5.561 19.170 -1.424 1.00 37.53 112 ASN A N 1
ATOM 909 C CA . ASN A 1 112 ? 4.405 19.514 -2.268 1.00 37.53 112 ASN A CA 1
ATOM 910 C C . ASN A 1 112 ? 3.651 18.307 -2.844 1.00 37.53 112 ASN A C 1
ATOM 912 O O . ASN A 1 112 ? 2.736 18.480 -3.648 1.00 37.53 112 ASN A O 1
ATOM 916 N N . SER A 1 113 ? 3.998 17.080 -2.446 1.00 38.56 113 SER A N 1
ATOM 917 C CA . SER A 1 113 ? 3.135 15.933 -2.714 1.00 38.56 113 SER A CA 1
ATOM 918 C C . SER A 1 113 ? 2.406 15.624 -1.419 1.00 38.56 113 SER A C 1
ATOM 920 O O . SER A 1 113 ? 3.040 15.293 -0.422 1.00 38.56 113 SER A O 1
ATOM 922 N N . ARG A 1 114 ? 1.075 15.626 -1.437 1.00 39.78 114 ARG A N 1
ATOM 923 C CA . ARG A 1 114 ? 0.230 15.039 -0.380 1.00 39.78 114 ARG A CA 1
ATOM 924 C C . ARG A 1 114 ? 0.427 13.508 -0.242 1.00 39.78 114 ARG A C 1
ATOM 926 O O . ARG A 1 114 ? -0.471 12.799 0.199 1.00 39.78 114 ARG A O 1
ATOM 933 N N . GLY A 1 115 ? 1.580 12.988 -0.664 1.00 41.12 115 GLY A N 1
ATOM 934 C CA . GLY A 1 115 ? 2.017 11.607 -0.590 1.00 41.12 115 GLY A CA 1
ATOM 935 C C . GLY A 1 115 ? 2.571 11.319 0.792 1.00 41.12 115 GLY A C 1
ATOM 936 O O . GLY A 1 115 ? 3.782 11.279 1.002 1.00 41.12 115 GLY A O 1
ATOM 937 N N . VAL A 1 116 ? 1.647 11.111 1.722 1.00 45.66 116 VAL A N 1
ATOM 938 C CA . VAL A 1 116 ? 1.888 10.342 2.937 1.00 45.66 116 VAL A CA 1
ATOM 939 C C . VAL A 1 116 ? 2.698 9.096 2.580 1.00 45.66 116 VAL A C 1
ATOM 941 O O . VAL A 1 116 ? 2.296 8.299 1.728 1.00 45.66 116 VAL A O 1
ATOM 944 N N . THR A 1 117 ? 3.858 8.934 3.213 1.00 47.88 117 THR A N 1
ATOM 945 C CA . THR A 1 117 ? 4.642 7.709 3.064 1.00 47.88 117 THR A CA 1
ATOM 946 C C . THR A 1 117 ? 4.009 6.659 3.962 1.00 47.88 117 THR A C 1
ATOM 948 O O . THR A 1 117 ? 4.198 6.669 5.171 1.00 47.88 117 THR A O 1
ATOM 951 N N . ALA A 1 118 ? 3.220 5.782 3.350 1.00 54.56 118 ALA A N 1
ATOM 952 C CA . ALA A 1 118 ? 2.665 4.591 3.972 1.00 54.56 118 ALA A CA 1
ATOM 953 C C . ALA A 1 118 ? 3.734 3.831 4.784 1.00 54.56 118 ALA A C 1
ATOM 955 O O . ALA A 1 118 ? 4.749 3.399 4.228 1.00 54.56 118 ALA A O 1
ATOM 956 N N . ASP A 1 119 ? 3.501 3.651 6.086 1.00 60.88 119 ASP A N 1
ATOM 957 C CA . ASP A 1 119 ? 4.374 2.858 6.954 1.00 60.88 119 ASP A CA 1
ATOM 958 C C . ASP A 1 119 ? 4.320 1.379 6.536 1.00 60.88 119 ASP A C 1
ATOM 960 O O . ASP A 1 119 ? 3.325 0.675 6.744 1.00 60.88 119 ASP A O 1
ATOM 964 N N . LYS A 1 120 ? 5.410 0.897 5.926 1.00 61.50 120 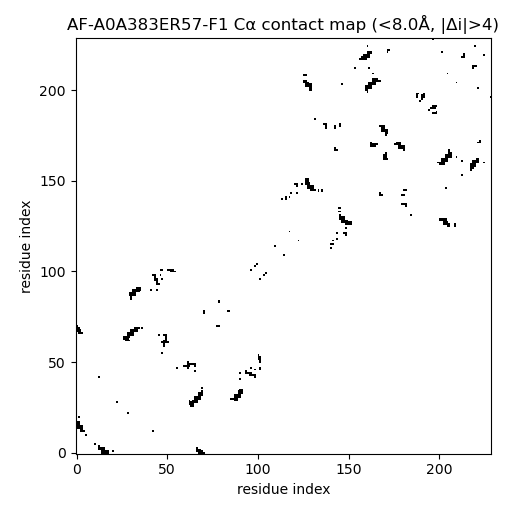LYS A N 1
ATOM 965 C CA . LYS A 1 120 ? 5.512 -0.464 5.382 1.00 61.50 120 LYS A CA 1
ATOM 966 C C . LYS A 1 120 ? 5.201 -1.541 6.423 1.00 61.50 120 LYS A C 1
ATOM 968 O O . LYS A 1 120 ? 4.627 -2.563 6.049 1.00 61.50 120 LYS A O 1
ATOM 973 N N . LYS A 1 121 ? 5.528 -1.314 7.702 1.00 67.38 121 LYS A N 1
ATOM 974 C CA . LYS A 1 121 ? 5.281 -2.283 8.778 1.00 67.38 121 LYS A CA 1
ATOM 975 C C . LYS A 1 121 ? 3.779 -2.432 9.026 1.00 67.38 121 LYS A C 1
ATOM 977 O O . LYS A 1 121 ? 3.259 -3.544 8.986 1.00 67.38 121 LYS A O 1
ATOM 982 N N . LYS A 1 122 ? 3.048 -1.317 9.140 1.00 68.88 122 LYS A N 1
ATOM 983 C CA . LYS A 1 122 ? 1.583 -1.310 9.334 1.00 68.88 122 LYS A CA 1
ATOM 984 C C . LYS A 1 122 ? 0.827 -1.874 8.116 1.00 68.88 122 LYS A C 1
ATOM 986 O O . LYS A 1 122 ? -0.233 -2.487 8.250 1.00 68.88 122 LYS A O 1
ATOM 991 N N . HIS A 1 123 ? 1.378 -1.766 6.906 1.00 66.31 123 HIS A N 1
ATOM 992 C CA . HIS A 1 123 ? 0.783 -2.419 5.733 1.00 66.31 123 HIS A CA 1
ATOM 993 C C . HIS A 1 123 ? 0.935 -3.950 5.722 1.00 66.31 123 HIS A C 1
ATOM 995 O O . HIS A 1 123 ? 0.074 -4.616 5.142 1.00 66.31 123 HIS A O 1
ATOM 1001 N N . GLN A 1 124 ? 1.940 -4.505 6.405 1.00 73.12 124 GLN A N 1
ATOM 1002 C CA . GLN A 1 124 ? 2.157 -5.952 6.543 1.00 73.12 124 GLN A CA 1
ATOM 1003 C C . GLN A 1 124 ? 1.465 -6.553 7.777 1.00 73.12 124 GLN A C 1
ATOM 1005 O O . GLN A 1 124 ? 1.003 -7.689 7.712 1.00 73.12 124 GLN A O 1
ATOM 1010 N N . SER A 1 125 ? 1.325 -5.791 8.865 1.00 81.62 125 SER A N 1
ATOM 1011 C CA . SER A 1 125 ? 0.599 -6.224 10.066 1.00 81.62 125 SER A CA 1
ATOM 1012 C C . SER A 1 125 ? -0.895 -6.427 9.805 1.00 81.62 125 SER A C 1
ATOM 1014 O O . SER A 1 125 ? -1.482 -5.778 8.936 1.00 81.62 125 SER A O 1
ATOM 1016 N N . VAL A 1 126 ? -1.530 -7.318 10.566 1.00 84.44 126 VAL A N 1
ATOM 1017 C CA . VAL A 1 126 ? -2.979 -7.589 10.478 1.00 84.44 126 VAL A CA 1
ATOM 1018 C C . VAL A 1 126 ? -3.730 -7.297 11.779 1.00 84.44 126 VAL A C 1
ATOM 1020 O O . VAL A 1 126 ? -4.958 -7.244 11.764 1.00 84.44 126 VAL A O 1
ATOM 1023 N N . GLU A 1 127 ? -2.990 -7.050 12.857 1.00 87.50 127 GLU A N 1
ATOM 1024 C CA . GLU A 1 127 ? -3.466 -6.832 14.223 1.00 87.50 127 GLU A CA 1
ATOM 1025 C C . GLU A 1 127 ? -2.903 -5.498 14.711 1.00 87.50 127 GLU A C 1
ATOM 1027 O O . GLU A 1 127 ? -1.737 -5.174 14.452 1.00 87.50 127 GLU A O 1
ATOM 1032 N N . PHE A 1 128 ? -3.757 -4.707 15.349 1.00 90.38 128 PHE A N 1
ATOM 1033 C CA . PHE A 1 128 ? -3.441 -3.359 15.791 1.00 90.38 128 PHE A CA 1
ATOM 1034 C C . PHE A 1 128 ? -4.177 -3.025 17.088 1.00 90.38 128 PHE A C 1
ATOM 1036 O O . PHE A 1 128 ? -5.178 -3.657 17.432 1.00 90.38 128 PHE A O 1
ATOM 1043 N N . VAL A 1 129 ? -3.719 -1.978 17.764 1.00 91.25 129 VAL A N 1
ATOM 1044 C CA . VAL A 1 129 ? -4.416 -1.338 18.884 1.00 91.25 129 VAL A CA 1
ATOM 1045 C C . VAL A 1 129 ? -4.703 0.109 18.505 1.00 91.25 129 VAL A C 1
ATOM 1047 O O . VAL A 1 129 ? -3.856 0.770 17.906 1.00 91.25 129 VAL A O 1
ATOM 1050 N N . TYR A 1 130 ? -5.910 0.586 18.801 1.00 92.25 130 TYR A N 1
ATOM 1051 C CA . TYR A 1 130 ? -6.276 1.981 18.558 1.00 92.25 130 TYR A CA 1
ATOM 1052 C C . TYR A 1 130 ? -5.481 2.918 19.477 1.00 92.25 130 TYR A C 1
ATOM 1054 O O . TYR A 1 130 ? -5.419 2.694 20.687 1.00 92.25 130 TYR A O 1
ATOM 1062 N N . ASP A 1 131 ? -4.897 3.964 18.897 1.00 91.38 131 ASP A N 1
ATOM 1063 C CA . ASP A 1 131 ? -4.145 4.983 19.622 1.00 91.38 131 ASP A CA 1
ATOM 1064 C C . ASP A 1 131 ? -5.045 6.183 19.951 1.00 91.38 131 ASP A C 1
ATOM 1066 O O . ASP A 1 131 ? -5.394 6.987 19.081 1.00 91.38 131 ASP A O 1
ATOM 1070 N N . TYR A 1 132 ? -5.426 6.299 21.224 1.00 87.31 132 TYR A N 1
ATOM 1071 C CA . TYR A 1 132 ? -6.228 7.418 21.727 1.00 87.31 132 TYR A CA 1
ATOM 1072 C C . TYR A 1 132 ? -5.474 8.747 21.745 1.00 87.31 132 TYR A C 1
ATOM 1074 O O . TYR A 1 132 ? -6.114 9.797 21.707 1.00 87.31 132 TYR A O 1
ATOM 1082 N N . GLU A 1 133 ? -4.144 8.703 21.782 1.00 88.06 133 GLU A N 1
ATOM 1083 C CA . GLU A 1 133 ? -3.290 9.885 21.886 1.00 88.06 133 GLU A CA 1
ATOM 1084 C C . GLU A 1 133 ? -2.886 10.420 20.501 1.00 88.06 133 GLU A C 1
ATOM 1086 O O . GLU A 1 133 ? -2.145 11.394 20.387 1.00 88.06 133 GLU A O 1
ATOM 1091 N N . CYS A 1 134 ? -3.413 9.828 19.423 1.00 86.25 134 CYS A N 1
ATOM 1092 C CA . CYS A 1 134 ? -3.176 10.292 18.063 1.00 86.25 134 CYS A CA 1
ATOM 1093 C C . CYS A 1 134 ? -3.697 11.732 17.863 1.00 86.25 134 CYS A C 1
ATOM 1095 O O . CYS A 1 134 ? -4.905 11.991 17.818 1.00 86.25 134 CYS A O 1
ATOM 1097 N N . GLU A 1 135 ? -2.774 12.677 17.664 1.00 84.75 135 GLU A N 1
ATOM 1098 C CA . GLU A 1 135 ? -3.069 14.110 17.489 1.00 84.75 135 GLU A CA 1
ATOM 1099 C C . GLU A 1 135 ? -3.618 14.466 16.092 1.00 84.75 135 GLU A C 1
ATOM 1101 O O . GLU A 1 135 ? -3.956 15.616 15.799 1.00 84.75 135 GLU A O 1
ATOM 1106 N N . HIS A 1 136 ? -3.707 13.493 15.184 1.00 85.19 136 HIS A N 1
ATOM 1107 C CA . HIS A 1 136 ? -4.143 13.733 13.814 1.00 85.19 136 HIS A CA 1
ATOM 1108 C C . HIS A 1 136 ? -5.668 13.915 13.694 1.00 85.19 136 HIS A C 1
ATOM 1110 O O . HIS A 1 136 ? -6.473 13.266 14.363 1.00 85.19 136 HIS A O 1
ATOM 1116 N N . GLY A 1 137 ? -6.081 14.816 12.797 1.00 79.44 137 GLY A N 1
ATOM 1117 C CA . GLY A 1 137 ? -7.492 15.100 12.512 1.00 79.44 137 GLY A CA 1
ATOM 1118 C C . GLY A 1 137 ? -8.099 14.214 11.417 1.00 79.44 137 GLY A C 1
ATOM 1119 O O . GLY A 1 137 ? -7.399 13.463 10.741 1.00 79.44 137 GLY A O 1
ATOM 1120 N N . ALA A 1 138 ? -9.407 14.361 11.176 1.00 80.19 138 ALA A N 1
ATOM 1121 C CA . ALA A 1 138 ? -10.148 13.611 10.149 1.00 80.19 138 ALA A CA 1
ATOM 1122 C C . ALA A 1 138 ? -9.664 13.845 8.700 1.00 80.19 138 ALA A C 1
ATOM 1124 O O . ALA A 1 138 ? -9.923 13.044 7.806 1.00 80.19 138 ALA A O 1
ATOM 1125 N N . TRP A 1 139 ? -8.935 14.940 8.467 1.00 78.88 139 TRP A N 1
ATOM 1126 C CA . TRP A 1 139 ? -8.329 15.284 7.176 1.00 78.88 139 TRP A CA 1
ATOM 1127 C C . TRP A 1 139 ? -6.924 14.695 6.987 1.00 78.88 139 TRP A C 1
ATOM 1129 O O . TRP A 1 139 ? -6.264 14.961 5.980 1.00 78.88 139 TRP A O 1
ATOM 1139 N N . HIS A 1 140 ? -6.429 13.923 7.956 1.00 79.81 140 HIS A N 1
ATOM 1140 C CA . HIS A 1 140 ? -5.124 13.294 7.867 1.00 79.81 140 HIS A CA 1
ATOM 1141 C C . HIS A 1 140 ? -5.164 12.088 6.920 1.00 79.81 140 HIS A C 1
ATOM 1143 O O . HIS A 1 140 ? -5.870 11.109 7.142 1.00 79.81 140 HIS A O 1
ATOM 1149 N N . ASN A 1 141 ? -4.363 12.138 5.855 1.00 72.00 141 ASN A N 1
ATOM 1150 C CA . ASN A 1 141 ? -4.399 11.118 4.804 1.00 72.00 141 ASN A CA 1
ATOM 1151 C C . ASN A 1 141 ? -3.853 9.747 5.263 1.00 72.00 141 ASN A C 1
ATOM 1153 O O . ASN A 1 141 ? -4.199 8.729 4.662 1.00 72.00 141 ASN A O 1
ATOM 1157 N N . GLN A 1 142 ? -3.012 9.687 6.308 1.00 83.12 142 GLN A N 1
ATOM 1158 C CA . GLN A 1 142 ? -2.479 8.427 6.843 1.00 83.12 142 GLN A CA 1
ATOM 1159 C C . GLN A 1 142 ? -3.386 7.845 7.929 1.00 83.12 142 GLN A C 1
ATOM 1161 O O . GLN A 1 142 ? -3.072 7.885 9.113 1.00 83.12 142 GLN A O 1
ATOM 1166 N N . ARG A 1 143 ? -4.506 7.232 7.547 1.00 86.00 143 ARG A N 1
ATOM 1167 C CA . ARG A 1 143 ? -5.437 6.631 8.527 1.00 86.00 143 ARG A CA 1
ATOM 1168 C C . ARG A 1 143 ? -4.811 5.539 9.398 1.00 86.00 143 ARG A C 1
ATOM 1170 O O . ARG A 1 143 ? -5.260 5.310 10.511 1.00 86.00 143 ARG A O 1
ATOM 1177 N N . SER A 1 144 ? -3.734 4.904 8.934 1.00 85.38 144 SER A N 1
ATOM 1178 C CA . SER A 1 144 ? -2.970 3.947 9.741 1.00 85.38 144 SER A CA 1
ATOM 1179 C C . SER A 1 144 ? -2.252 4.582 10.940 1.00 85.38 144 SER A C 1
ATOM 1181 O O . SER A 1 144 ? -1.723 3.850 11.766 1.00 85.38 144 SER A O 1
ATOM 1183 N N . ALA A 1 145 ? -2.150 5.914 11.012 1.00 87.38 145 ALA A N 1
ATOM 1184 C CA . ALA A 1 145 ? -1.509 6.613 12.124 1.00 87.38 145 ALA A CA 1
ATOM 1185 C C . ALA A 1 145 ? -2.331 6.548 13.423 1.00 87.38 145 ALA A C 1
ATOM 1187 O O . ALA A 1 145 ? -1.758 6.676 14.490 1.00 87.38 145 ALA A O 1
ATOM 1188 N N . PHE A 1 146 ? -3.635 6.264 13.336 1.00 89.62 146 PHE A N 1
ATOM 1189 C CA . PHE A 1 146 ? -4.526 6.068 14.489 1.00 89.62 146 PHE A CA 1
ATOM 1190 C C . PHE A 1 146 ? -4.384 4.685 15.149 1.00 89.62 146 PHE A C 1
ATOM 1192 O O . PHE A 1 146 ? -5.180 4.316 16.010 1.00 89.62 146 PHE A O 1
ATOM 1199 N N . PHE A 1 147 ? -3.428 3.875 14.693 1.00 90.56 147 PHE A N 1
ATOM 1200 C CA . PHE A 1 147 ? -3.304 2.477 15.078 1.00 90.56 147 PHE A CA 1
ATOM 1201 C C . PHE A 1 147 ? -1.851 2.101 15.289 1.00 90.56 147 PHE A C 1
ATOM 1203 O O . PHE A 1 147 ? -1.040 2.247 14.373 1.00 90.56 147 PHE A O 1
ATOM 1210 N N . GLU A 1 148 ? -1.538 1.515 16.435 1.00 88.19 148 GLU A N 1
ATOM 1211 C CA . GLU A 1 148 ? -0.231 0.936 16.702 1.00 88.19 148 GLU A CA 1
ATOM 1212 C C . GLU A 1 148 ? -0.201 -0.545 16.337 1.00 88.19 148 GLU A C 1
ATOM 1214 O O . GLU A 1 148 ? -1.123 -1.308 16.625 1.00 88.19 148 GLU A O 1
ATOM 1219 N N . ALA A 1 149 ? 0.856 -0.948 15.630 1.00 81.12 149 ALA A N 1
ATOM 1220 C CA . ALA A 1 149 ? 1.047 -2.338 15.240 1.00 81.12 149 ALA A CA 1
ATOM 1221 C C . ALA A 1 149 ? 1.661 -3.104 16.414 1.00 81.12 149 ALA A C 1
ATOM 1223 O O . ALA A 1 149 ? 2.868 -3.025 16.648 1.00 81.12 149 ALA A O 1
ATOM 1224 N N . GLU A 1 150 ? 0.831 -3.870 17.111 1.00 72.75 150 GLU A N 1
ATOM 1225 C CA . GLU A 1 150 ? 1.217 -4.701 18.248 1.00 72.75 150 GLU A CA 1
ATOM 1226 C C . GLU A 1 150 ? 0.874 -6.165 17.931 1.00 72.75 150 GLU A C 1
ATOM 1228 O O . GLU A 1 150 ? -0.174 -6.450 17.353 1.00 72.75 150 GLU A O 1
ATOM 1233 N N . ALA A 1 151 ? 1.765 -7.100 18.269 1.00 66.44 151 ALA A N 1
ATOM 1234 C CA . ALA A 1 151 ? 1.440 -8.523 18.213 1.00 66.44 151 ALA A CA 1
ATOM 1235 C C . ALA A 1 151 ? 0.543 -8.844 19.414 1.00 66.44 151 ALA A C 1
ATOM 1237 O O . ALA A 1 151 ? 1.001 -8.795 20.555 1.00 66.44 151 ALA A O 1
ATOM 1238 N N . VAL A 1 152 ? -0.737 -9.127 19.174 1.00 69.00 152 VAL A N 1
ATOM 1239 C CA . VAL A 1 152 ? -1.712 -9.310 20.252 1.00 69.00 152 VAL A CA 1
ATOM 1240 C C . VAL A 1 152 ? -1.854 -10.797 20.555 1.00 69.00 152 VAL A C 1
ATOM 1242 O O . VAL A 1 152 ? -2.229 -11.586 19.692 1.00 69.00 152 VAL A O 1
ATOM 1245 N N . ASN A 1 153 ? -1.617 -11.199 21.806 1.00 76.31 153 ASN A N 1
ATOM 1246 C CA . ASN A 1 153 ? -1.956 -12.551 22.250 1.00 76.31 153 ASN A CA 1
ATOM 1247 C C . ASN A 1 153 ? -3.477 -12.675 22.458 1.00 76.31 153 ASN A C 1
ATOM 1249 O O . ASN A 1 153 ? -3.988 -12.406 23.545 1.00 76.31 153 ASN A O 1
ATOM 1253 N N . LEU A 1 154 ? -4.192 -13.071 21.403 1.00 75.50 154 LEU A N 1
ATOM 1254 C CA . LEU A 1 154 ? -5.659 -13.123 21.362 1.00 75.50 154 LEU A CA 1
ATOM 1255 C C . LEU A 1 154 ? -6.286 -14.065 22.397 1.00 75.50 154 LEU A C 1
ATOM 1257 O O . LEU A 1 154 ? -7.424 -13.838 22.805 1.00 75.50 154 LEU A O 1
ATOM 1261 N N . ASP A 1 155 ? -5.571 -15.112 22.810 1.00 72.25 155 ASP A N 1
ATOM 1262 C CA . ASP A 1 155 ? -6.091 -16.126 23.735 1.00 72.25 155 ASP A CA 1
ATOM 1263 C C . ASP A 1 155 ? -5.970 -15.699 25.206 1.00 72.25 155 ASP A C 1
ATOM 1265 O O . ASP A 1 155 ? -6.662 -16.233 26.069 1.00 72.25 155 ASP A O 1
ATOM 1269 N N . GLY A 1 156 ? -5.138 -14.693 25.497 1.00 74.75 156 GLY A N 1
ATOM 1270 C CA . GLY A 1 156 ? -5.008 -14.108 26.834 1.00 74.75 156 GLY A CA 1
ATOM 1271 C C . GLY A 1 156 ? -6.042 -13.022 27.157 1.00 74.75 156 GLY A C 1
ATOM 1272 O O . GLY A 1 156 ? -6.113 -12.573 28.301 1.00 74.75 156 GLY A O 1
ATOM 1273 N N . VAL A 1 157 ? -6.833 -12.574 26.175 1.00 81.19 157 VAL A N 1
ATOM 1274 C CA . VAL A 1 157 ? -7.796 -11.473 26.341 1.00 81.19 157 VAL A CA 1
ATOM 1275 C C . VAL A 1 157 ? -9.134 -12.020 26.847 1.00 81.19 157 VAL A C 1
ATOM 1277 O O . VAL A 1 157 ? -9.778 -12.804 26.156 1.00 81.19 157 VAL A O 1
ATOM 1280 N N . LYS A 1 158 ? -9.566 -11.614 28.049 1.00 76.31 158 LYS A N 1
ATOM 1281 C CA . LYS A 1 158 ? -10.807 -12.116 28.676 1.00 76.31 158 LYS A CA 1
ATOM 1282 C C . LYS A 1 158 ? -12.086 -11.421 28.196 1.00 76.31 158 LYS A C 1
ATOM 1284 O O . LYS A 1 158 ? -13.083 -12.111 28.056 1.00 76.31 158 LYS A O 1
ATOM 1289 N N . ASP A 1 159 ? -12.023 -10.125 27.882 1.00 83.00 159 ASP A N 1
ATOM 1290 C CA . ASP A 1 159 ? -13.159 -9.314 27.408 1.00 83.00 159 ASP A CA 1
ATOM 1291 C C . ASP A 1 159 ? -12.679 -8.330 26.330 1.00 83.00 159 ASP A C 1
ATOM 1293 O O . ASP A 1 159 ? -12.446 -7.144 26.569 1.00 83.00 159 ASP A O 1
ATOM 1297 N N . GLY A 1 160 ? -12.408 -8.855 25.138 1.00 88.31 160 GLY A N 1
ATOM 1298 C CA . GLY A 1 160 ? -11.798 -8.094 24.055 1.00 88.31 160 GLY A CA 1
ATOM 1299 C C . GLY A 1 160 ? -12.819 -7.274 23.276 1.00 88.31 160 GLY A C 1
ATOM 1300 O O . GLY A 1 160 ? -13.815 -7.809 22.792 1.00 88.31 160 GLY A O 1
ATOM 1301 N N . ILE A 1 161 ? -12.551 -5.983 23.090 1.00 91.12 161 ILE A N 1
ATOM 1302 C CA . ILE A 1 161 ? -13.352 -5.126 22.209 1.00 91.12 161 ILE A CA 1
ATOM 1303 C C . ILE A 1 161 ? -12.618 -4.970 20.889 1.00 91.12 161 ILE A C 1
ATOM 1305 O O . ILE A 1 161 ? -11.450 -4.569 20.876 1.00 91.12 161 ILE A O 1
ATOM 1309 N N . TYR A 1 162 ? -13.289 -5.289 19.782 1.00 91.81 162 TYR A N 1
ATOM 1310 C CA . TYR A 1 162 ? -12.663 -5.236 18.467 1.00 91.81 162 TYR A CA 1
ATOM 1311 C C . TYR A 1 162 ? -13.418 -4.404 17.433 1.00 91.81 162 TYR A C 1
ATOM 1313 O O . TYR A 1 162 ? -14.632 -4.209 17.510 1.00 91.81 162 TYR A O 1
ATOM 1321 N N . ILE A 1 163 ? -12.670 -3.959 16.426 1.00 90.19 163 ILE A N 1
ATOM 1322 C CA . ILE A 1 163 ? -13.181 -3.363 15.192 1.00 90.19 163 ILE A CA 1
ATOM 1323 C C . ILE A 1 163 ? -12.573 -4.047 13.967 1.00 90.19 163 ILE A C 1
ATOM 1325 O O . ILE A 1 163 ? -11.433 -4.527 13.991 1.00 90.19 163 ILE A O 1
ATOM 1329 N N . GLU A 1 164 ? -13.333 -4.058 12.878 1.00 89.81 164 GLU A N 1
ATOM 1330 C CA . GLU A 1 164 ? -12.857 -4.499 11.570 1.00 89.81 164 GLU A CA 1
ATOM 1331 C C . GLU A 1 164 ? -12.356 -3.291 10.763 1.00 89.81 164 GLU A C 1
ATOM 1333 O O . GLU A 1 164 ? -12.983 -2.230 10.747 1.00 89.81 164 GLU A O 1
ATOM 1338 N N . LEU A 1 165 ? -11.215 -3.463 10.093 1.00 88.50 165 LEU A N 1
ATOM 1339 C CA . LEU A 1 165 ? -10.592 -2.461 9.236 1.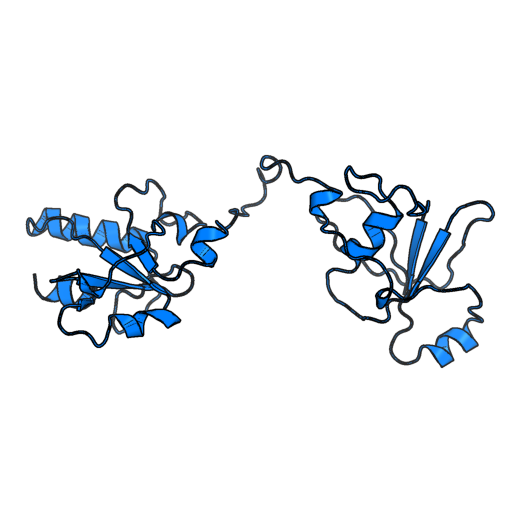00 88.50 165 LEU A CA 1
ATOM 1340 C C . LEU A 1 165 ? -10.640 -2.886 7.766 1.00 88.50 165 LEU A C 1
ATOM 1342 O O . LEU A 1 165 ? -10.102 -3.943 7.410 1.00 88.50 165 LEU A O 1
ATOM 1346 N N . ASP A 1 166 ? -11.140 -2.009 6.895 1.00 85.31 166 ASP A N 1
ATOM 1347 C CA . ASP A 1 166 ? -10.895 -2.070 5.447 1.00 85.31 166 ASP A CA 1
ATOM 1348 C C . ASP A 1 166 ? -10.101 -0.839 5.008 1.00 85.31 166 ASP A C 1
ATOM 1350 O O . ASP A 1 166 ? -10.534 0.291 5.181 1.00 85.31 166 ASP A O 1
ATOM 1354 N N . LYS A 1 167 ? -8.884 -1.032 4.488 1.00 82.56 167 LYS A N 1
ATOM 1355 C CA . LYS A 1 167 ? -7.961 0.072 4.133 1.00 82.56 167 LYS A CA 1
ATOM 1356 C C . LYS A 1 167 ? -7.804 1.132 5.249 1.00 82.56 167 LYS A C 1
ATOM 1358 O O . LYS A 1 167 ? -7.599 2.308 4.954 1.00 82.56 167 LYS A O 1
ATOM 1363 N N . PHE A 1 168 ? -7.856 0.709 6.518 1.00 85.88 168 PHE A N 1
ATOM 1364 C CA . PHE A 1 168 ? -7.855 1.573 7.715 1.00 85.88 168 PHE A CA 1
ATOM 1365 C C . PHE A 1 168 ? -9.060 2.524 7.839 1.00 85.88 168 PHE A C 1
ATOM 1367 O O . PHE A 1 168 ? -9.017 3.468 8.624 1.00 8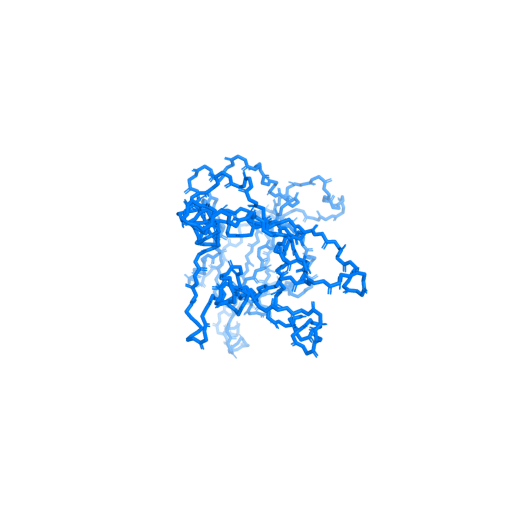5.88 168 PHE A O 1
ATOM 1374 N N . TRP A 1 169 ? -10.134 2.283 7.094 1.00 86.31 169 TRP A N 1
ATOM 1375 C CA . TRP A 1 169 ? -11.469 2.712 7.487 1.00 86.31 169 TRP A CA 1
ATOM 1376 C C . TRP A 1 169 ? -12.020 1.782 8.555 1.00 86.31 169 TRP A C 1
ATOM 1378 O O . TRP A 1 169 ? -11.657 0.606 8.607 1.00 86.31 169 TRP A O 1
ATOM 1388 N N . VAL A 1 170 ? -12.883 2.330 9.398 1.00 85.75 170 VAL A N 1
ATOM 1389 C CA . VAL A 1 170 ? -13.531 1.613 10.489 1.00 85.75 170 VAL A CA 1
ATOM 1390 C C . VAL A 1 170 ? -14.956 1.308 10.076 1.00 85.75 170 VAL A C 1
ATOM 1392 O O . VAL A 1 170 ? -15.687 2.215 9.688 1.00 85.75 170 VAL A O 1
ATOM 1395 N N . ASN A 1 171 ? -15.360 0.051 10.216 1.00 76.31 171 ASN A N 1
ATOM 1396 C CA . ASN A 1 171 ? -16.760 -0.328 10.072 1.00 76.31 171 ASN A CA 1
ATOM 1397 C C . ASN A 1 171 ? -17.413 -0.268 11.453 1.00 76.31 171 ASN A C 1
ATOM 1399 O O . ASN A 1 171 ? -17.185 -1.133 12.301 1.00 76.31 171 ASN A O 1
ATOM 1403 N N . PHE A 1 172 ? -18.147 0.819 11.693 1.00 64.94 172 PHE A N 1
ATOM 1404 C CA . PHE A 1 172 ? -18.731 1.145 12.997 1.00 64.94 172 PHE A CA 1
ATOM 1405 C C . PHE A 1 172 ? -20.178 0.662 13.142 1.00 64.94 172 PHE A C 1
ATOM 1407 O O . PHE A 1 172 ? -20.667 0.491 14.254 1.00 64.94 172 PHE A O 1
ATOM 1414 N N . ASP A 1 173 ? -20.873 0.434 12.031 1.00 59.72 173 ASP A N 1
ATOM 1415 C CA . ASP A 1 173 ? -22.276 0.045 12.012 1.00 59.72 173 ASP A CA 1
ATOM 1416 C C . ASP A 1 173 ? -22.502 -1.251 11.221 1.00 59.72 173 ASP A C 1
ATOM 1418 O O . ASP A 1 173 ? -21.672 -1.709 10.434 1.00 59.72 173 ASP A O 1
ATOM 1422 N N . LYS A 1 174 ? -23.677 -1.860 11.422 1.00 55.50 174 LYS A N 1
ATOM 1423 C CA . LYS A 1 174 ? -24.123 -3.006 10.611 1.00 55.50 174 LYS A CA 1
ATOM 1424 C C . LYS A 1 174 ? -24.401 -2.618 9.154 1.00 55.50 174 LYS A C 1
ATOM 1426 O O . LYS A 1 174 ? -24.476 -3.502 8.306 1.00 55.50 174 LYS A O 1
ATOM 1431 N N . ALA A 1 175 ? -24.565 -1.321 8.874 1.00 60.09 175 ALA A N 1
ATOM 1432 C CA . ALA A 1 175 ? -24.735 -0.791 7.525 1.00 60.09 175 ALA A CA 1
ATOM 1433 C C . ALA A 1 175 ? -23.411 -0.711 6.742 1.00 60.09 175 ALA A C 1
ATOM 1435 O O . ALA A 1 175 ? -23.436 -0.431 5.544 1.00 60.09 175 ALA A O 1
ATOM 1436 N N . ASN A 1 176 ? -22.284 -1.040 7.384 1.00 56.75 176 ASN A N 1
ATOM 1437 C CA . ASN A 1 176 ? -20.957 -1.095 6.790 1.00 56.75 176 ASN A CA 1
ATOM 1438 C C . ASN A 1 176 ? -20.517 0.254 6.193 1.00 56.75 176 ASN A C 1
ATOM 1440 O O . ASN A 1 176 ? -19.852 0.297 5.155 1.00 56.75 176 ASN A O 1
ATOM 1444 N N . THR A 1 177 ? -20.919 1.365 6.818 1.00 65.38 177 THR A N 1
ATOM 1445 C CA . THR A 1 177 ? -20.483 2.691 6.382 1.00 65.38 177 THR A CA 1
ATOM 1446 C C . THR A 1 177 ? -19.026 2.907 6.791 1.00 65.38 177 THR A C 1
ATOM 1448 O O . THR A 1 177 ? -18.661 2.795 7.963 1.00 65.38 177 THR A O 1
ATOM 1451 N N . GLU A 1 178 ? -18.162 3.173 5.804 1.00 70.75 178 GLU A N 1
ATOM 1452 C CA . GLU A 1 178 ? -16.746 3.461 6.044 1.00 70.75 178 GLU A CA 1
ATOM 1453 C C . GLU A 1 178 ? -16.626 4.747 6.881 1.00 70.75 178 GLU A C 1
ATOM 1455 O O . GLU A 1 178 ? -16.860 5.852 6.385 1.00 70.75 178 GLU A O 1
ATOM 1460 N N . ALA A 1 179 ? -16.246 4.615 8.153 1.00 81.75 179 ALA A N 1
ATOM 1461 C CA . ALA A 1 179 ? -16.037 5.735 9.062 1.00 81.75 179 ALA A CA 1
ATOM 1462 C C . ALA A 1 179 ? -14.544 6.022 9.263 1.00 81.75 179 ALA A C 1
ATOM 1464 O O . ALA A 1 179 ? -13.695 5.122 9.303 1.00 81.75 179 ALA A O 1
ATOM 1465 N N . HIS A 1 180 ? -14.199 7.304 9.394 1.00 88.25 180 HIS A N 1
ATOM 1466 C CA . HIS A 1 180 ? -12.825 7.718 9.665 1.00 88.25 180 HIS A CA 1
ATOM 1467 C C . HIS A 1 180 ? -12.403 7.290 11.085 1.00 88.25 180 HIS A C 1
ATOM 1469 O O . HIS A 1 180 ? -13.159 7.565 12.007 1.00 88.25 180 HIS A O 1
ATOM 1475 N N . PRO A 1 181 ? -11.191 6.743 11.326 1.00 89.44 181 PRO A N 1
ATOM 1476 C CA . PRO A 1 181 ? -10.770 6.271 12.656 1.00 89.44 181 PRO A CA 1
ATOM 1477 C C . PRO A 1 181 ? -10.946 7.265 13.805 1.00 89.44 181 PRO A C 1
ATOM 1479 O O . PRO A 1 181 ? -11.262 6.864 14.919 1.00 89.44 181 PRO A O 1
ATOM 1482 N N . LYS A 1 182 ? -10.810 8.566 13.522 1.00 88.44 182 LYS A N 1
ATOM 1483 C CA . LYS A 1 182 ? -11.072 9.649 14.485 1.00 88.44 182 LYS A CA 1
ATOM 1484 C C . LYS A 1 182 ? -12.455 9.555 15.152 1.00 88.44 182 LYS A C 1
ATOM 1486 O O . LYS A 1 182 ? -12.567 9.907 16.324 1.00 88.44 182 LYS A O 1
ATOM 1491 N N . SER A 1 183 ? -13.469 9.042 14.449 1.00 87.19 183 SER A N 1
ATOM 1492 C CA . SER A 1 183 ? -14.824 8.887 14.987 1.00 87.19 183 SER A CA 1
ATOM 1493 C C . SER A 1 183 ? -14.884 7.912 16.167 1.00 87.19 183 SER A C 1
ATOM 1495 O O . SER A 1 183 ? -15.773 8.038 17.002 1.00 87.19 183 SER A O 1
ATOM 1497 N N . ILE A 1 184 ? -13.934 6.971 16.279 1.00 88.75 184 ILE A N 1
ATOM 1498 C CA . ILE A 1 184 ? -13.813 6.090 17.450 1.00 88.75 184 ILE A CA 1
ATOM 1499 C C . ILE A 1 184 ? -13.524 6.928 18.693 1.00 88.75 184 ILE A C 1
ATOM 1501 O O . ILE A 1 184 ? -14.221 6.799 19.694 1.00 88.75 184 ILE A O 1
ATOM 1505 N N . GLY A 1 185 ? -12.506 7.792 18.630 1.00 87.88 185 GLY A N 1
ATOM 1506 C CA . GLY A 1 185 ? -12.138 8.655 19.752 1.00 87.88 185 GLY A CA 1
ATOM 1507 C C . GLY A 1 185 ? -13.301 9.550 20.175 1.00 87.88 185 GLY A C 1
ATOM 1508 O O . GLY A 1 185 ? -13.640 9.590 21.351 1.00 87.88 185 GLY A O 1
ATOM 1509 N N . GLU A 1 186 ? -13.976 10.176 19.207 1.00 87.50 186 GLU A N 1
ATOM 1510 C CA . GLU A 1 186 ? -15.150 11.023 19.461 1.00 87.50 186 GLU A CA 1
ATOM 1511 C C . GLU A 1 186 ? -16.304 10.247 20.111 1.00 87.50 186 GLU A C 1
ATOM 1513 O O . GLU A 1 186 ? -16.922 10.732 21.058 1.00 87.50 186 GLU A O 1
ATOM 1518 N N . PHE A 1 187 ? -16.580 9.027 19.645 1.00 87.56 187 PHE A N 1
ATOM 1519 C CA . PHE A 1 187 ? -17.596 8.161 20.238 1.00 87.56 187 PHE A CA 1
ATOM 1520 C C . PHE A 1 187 ? -17.281 7.828 21.703 1.00 87.56 187 PHE A C 1
ATOM 1522 O O . PHE A 1 187 ? -18.137 7.989 22.571 1.00 87.56 187 PHE A O 1
ATOM 1529 N N . ILE A 1 188 ? -16.047 7.412 21.991 1.00 89.44 188 ILE A N 1
ATOM 1530 C CA . ILE A 1 188 ? -15.631 7.025 23.344 1.00 89.44 188 ILE A CA 1
ATOM 1531 C C . ILE A 1 188 ? -15.571 8.236 24.281 1.00 89.44 188 ILE A C 1
ATOM 1533 O O . ILE A 1 188 ? -16.010 8.149 25.426 1.00 89.44 188 ILE A O 1
ATOM 1537 N N . ASP A 1 189 ? -15.088 9.383 23.804 1.00 89.38 189 ASP A N 1
ATOM 1538 C CA . ASP A 1 189 ? -15.062 10.614 24.595 1.00 89.38 189 ASP A CA 1
ATOM 1539 C C . ASP A 1 189 ? -16.488 11.092 24.932 1.00 89.38 189 ASP A C 1
ATOM 1541 O O . ASP A 1 189 ? -16.734 11.555 26.048 1.00 89.38 189 ASP A O 1
ATOM 1545 N N . ASN A 1 190 ? -17.455 10.913 24.022 1.00 87.81 190 ASN A N 1
ATOM 1546 C CA . ASN A 1 190 ? -18.869 11.173 24.305 1.00 87.81 190 ASN A CA 1
ATOM 1547 C C . ASN A 1 190 ? -19.433 10.211 25.360 1.00 87.81 190 ASN A C 1
ATOM 1549 O O . ASN A 1 190 ? -20.140 10.659 26.265 1.00 87.81 190 ASN A O 1
ATOM 1553 N N . LEU A 1 191 ? -19.095 8.918 25.295 1.00 87.25 191 LEU A N 1
ATOM 1554 C CA . LEU A 1 191 ? -19.493 7.952 26.323 1.00 87.25 191 LEU A CA 1
ATOM 1555 C C . LEU A 1 191 ? -18.943 8.331 27.701 1.00 87.25 191 LEU A C 1
ATOM 1557 O O . LEU A 1 191 ? -19.683 8.340 28.687 1.00 87.25 191 LEU A O 1
ATOM 1561 N N . LYS A 1 192 ? -17.677 8.747 27.767 1.00 90.38 192 LYS A N 1
ATOM 1562 C CA . LYS A 1 192 ? -17.073 9.240 29.006 1.00 90.38 192 LYS A CA 1
ATOM 1563 C C . LYS A 1 192 ? -17.775 10.487 29.533 1.00 90.38 192 LYS A C 1
ATOM 1565 O O . LYS A 1 192 ? -18.097 10.564 30.715 1.00 90.38 192 LYS A O 1
ATOM 1570 N N . LYS A 1 193 ? -18.033 11.460 28.659 1.00 90.62 193 LYS A N 1
ATOM 1571 C CA . LYS A 1 193 ? -18.628 12.749 29.032 1.00 90.62 193 LYS A CA 1
ATOM 1572 C C . LYS A 1 193 ? -20.071 12.627 29.524 1.00 90.62 193 LYS A C 1
ATOM 1574 O O . LYS A 1 193 ? -20.452 13.349 30.440 1.00 90.62 193 LYS A O 1
ATOM 1579 N N . HIS A 1 194 ? -20.871 11.764 28.902 1.00 88.38 194 HIS A N 1
ATOM 1580 C CA . HIS A 1 194 ? -22.311 11.683 29.162 1.00 88.38 194 HIS A CA 1
ATOM 1581 C C . HIS A 1 194 ? -22.710 10.541 30.099 1.00 88.38 194 HIS A C 1
ATOM 1583 O O . HIS A 1 194 ? -23.721 10.663 30.786 1.00 88.38 194 HIS A O 1
ATOM 1589 N N . PHE A 1 195 ? -21.918 9.470 30.157 1.00 87.00 195 PHE A N 1
ATOM 1590 C CA . PHE A 1 195 ? -22.250 8.254 30.906 1.00 87.00 195 PHE A CA 1
ATOM 1591 C C . PHE A 1 195 ? -21.140 7.817 31.874 1.00 87.00 195 PHE A C 1
ATOM 1593 O O . PHE A 1 195 ? -21.311 6.839 32.594 1.00 87.00 195 PHE A O 1
ATOM 1600 N N . GLY A 1 196 ? -20.005 8.526 31.922 1.00 86.12 196 GLY A N 1
ATOM 1601 C CA . GLY A 1 196 ? -18.899 8.210 32.834 1.00 86.12 196 GLY A CA 1
ATOM 1602 C C . GLY A 1 196 ? -18.133 6.933 32.481 1.00 86.12 196 GLY A C 1
ATOM 1603 O O . GLY A 1 196 ? -17.390 6.423 33.313 1.00 86.12 196 GLY A O 1
ATOM 1604 N N . ILE A 1 197 ? -18.305 6.408 31.266 1.00 87.19 197 ILE A N 1
ATOM 1605 C CA . ILE A 1 197 ? -17.657 5.173 30.813 1.00 87.19 197 ILE A CA 1
ATOM 1606 C C . ILE A 1 197 ? -16.217 5.480 30.396 1.00 87.19 197 ILE A C 1
ATOM 1608 O O . ILE A 1 197 ? -15.976 6.326 29.533 1.00 87.19 197 ILE A O 1
ATOM 1612 N N . ASP A 1 198 ? -15.247 4.792 30.993 1.00 87.25 198 ASP A N 1
ATOM 1613 C CA . ASP A 1 198 ? -13.835 4.981 30.662 1.00 87.25 198 ASP A CA 1
ATOM 1614 C C . ASP A 1 198 ? -13.434 4.369 29.313 1.00 87.25 198 ASP A C 1
ATOM 1616 O O . ASP A 1 198 ? -14.103 3.494 28.765 1.00 87.25 198 ASP A O 1
ATOM 1620 N N . ARG A 1 199 ? -12.301 4.847 28.776 1.00 88.56 199 ARG A N 1
ATOM 1621 C CA . ARG A 1 199 ? -11.759 4.437 27.473 1.00 88.56 199 ARG A CA 1
ATOM 1622 C C . ARG A 1 199 ? -11.372 2.948 27.489 1.00 88.56 199 ARG A C 1
ATOM 1624 O O . ARG A 1 199 ? -10.388 2.602 28.147 1.00 88.56 199 ARG A O 1
ATOM 1631 N N . PRO A 1 200 ? -12.065 2.060 26.751 1.00 90.12 200 PRO A N 1
ATOM 1632 C CA . PRO A 1 200 ? -11.669 0.661 26.661 1.00 90.12 200 PRO A CA 1
ATOM 1633 C C . PRO A 1 200 ? -10.423 0.492 25.786 1.00 90.12 200 PRO A C 1
ATOM 1635 O O . PRO A 1 200 ? -10.180 1.278 24.869 1.00 90.12 200 PRO A O 1
ATOM 1638 N N . LYS A 1 201 ? -9.663 -0.591 25.977 1.00 90.75 201 LYS A N 1
ATOM 1639 C CA . LYS A 1 201 ? -8.640 -0.983 24.997 1.00 90.75 201 LYS A CA 1
ATOM 1640 C C . LYS A 1 201 ? -9.333 -1.551 23.752 1.00 90.75 201 LYS A C 1
ATOM 1642 O O . LYS A 1 201 ? -10.040 -2.550 23.847 1.00 90.75 201 LYS A O 1
ATOM 1647 N N . ILE A 1 202 ? -9.129 -0.913 22.597 1.00 91.69 202 ILE A N 1
ATOM 1648 C CA . ILE A 1 202 ? -9.749 -1.312 21.325 1.00 91.69 202 ILE A CA 1
ATOM 1649 C C . ILE A 1 202 ? -8.707 -1.990 20.444 1.00 91.69 202 ILE A C 1
ATOM 1651 O O . ILE A 1 202 ? -7.684 -1.399 20.092 1.00 91.69 202 ILE A O 1
ATOM 1655 N N . TYR A 1 203 ? -9.002 -3.225 20.059 1.00 92.00 203 TYR A N 1
ATOM 1656 C CA . TYR A 1 203 ? -8.206 -3.995 19.116 1.00 92.00 203 TYR A CA 1
ATOM 1657 C C . TYR A 1 203 ? -8.768 -3.838 17.706 1.00 92.00 203 TYR A C 1
ATOM 1659 O O . TYR A 1 203 ? -9.976 -3.875 17.495 1.00 92.00 203 TYR A O 1
ATOM 1667 N N . ALA A 1 204 ? -7.903 -3.682 16.716 1.00 91.19 204 ALA A N 1
ATOM 1668 C CA . ALA A 1 204 ? -8.318 -3.511 15.335 1.00 91.19 204 ALA A CA 1
ATOM 1669 C C . ALA A 1 204 ? -7.698 -4.590 14.450 1.00 91.19 204 ALA A C 1
ATOM 1671 O O . ALA A 1 204 ? -6.499 -4.865 14.514 1.00 91.19 204 ALA A O 1
ATOM 1672 N N . PHE A 1 205 ? -8.527 -5.198 13.606 1.00 90.00 205 PHE A N 1
ATOM 1673 C CA . PHE A 1 205 ? -8.130 -6.297 12.733 1.00 90.00 205 PHE A CA 1
ATOM 1674 C C . PHE A 1 205 ? -8.468 -5.956 11.294 1.00 90.00 205 PHE A C 1
ATOM 1676 O O . PHE A 1 205 ? -9.568 -5.493 11.006 1.00 90.00 205 PHE A O 1
ATOM 1683 N N . LYS A 1 206 ? -7.560 -6.236 10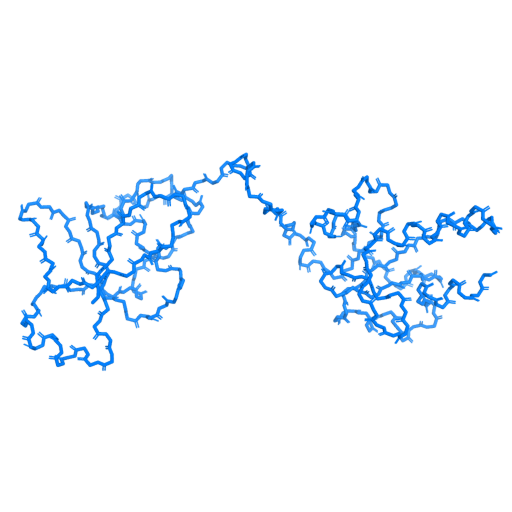.355 1.00 88.56 206 LYS A N 1
ATOM 1684 C CA . LYS A 1 206 ? -7.929 -6.183 8.931 1.00 88.56 206 LYS A CA 1
ATOM 1685 C C . LYS A 1 206 ? -9.077 -7.160 8.667 1.00 88.56 206 LYS A C 1
ATOM 1687 O O . LYS A 1 206 ? -9.087 -8.250 9.232 1.00 88.56 206 LYS A O 1
ATOM 1692 N N . ALA A 1 207 ? -9.994 -6.818 7.762 1.00 85.12 207 ALA A N 1
ATOM 1693 C CA . ALA A 1 207 ? -11.175 -7.637 7.456 1.00 85.12 207 ALA A CA 1
ATOM 1694 C C . ALA A 1 207 ? -10.840 -9.126 7.221 1.00 85.12 207 ALA A C 1
ATOM 1696 O O . ALA A 1 207 ? -11.510 -10.023 7.725 1.00 85.12 207 ALA A O 1
ATOM 1697 N N . LYS A 1 208 ? -9.718 -9.409 6.542 1.00 82.94 208 LYS A N 1
ATOM 1698 C CA . LYS A 1 208 ? -9.247 -10.782 6.285 1.00 82.94 208 LYS A CA 1
ATOM 1699 C C . LYS A 1 208 ? -8.854 -11.569 7.540 1.00 82.94 208 LYS A C 1
ATOM 1701 O O . LYS A 1 208 ? -8.868 -12.790 7.487 1.00 82.94 208 LYS A O 1
ATOM 1706 N N . SER A 1 209 ? -8.483 -10.913 8.638 1.00 85.44 209 SER A N 1
ATOM 1707 C CA . SER A 1 209 ? -8.069 -11.543 9.900 1.00 85.44 209 SER A CA 1
ATOM 1708 C C . SER A 1 209 ? -9.101 -11.410 11.021 1.00 85.44 209 SER A C 1
ATOM 1710 O O . SER A 1 209 ? -8.908 -12.010 12.074 1.00 85.44 209 SER A O 1
ATOM 1712 N N . ALA A 1 210 ? -10.195 -10.671 10.813 1.00 83.88 210 ALA A N 1
ATOM 1713 C CA . ALA A 1 210 ? -11.236 -10.468 11.822 1.00 83.88 210 ALA A CA 1
ATOM 1714 C C . ALA A 1 210 ? -11.926 -11.777 12.260 1.00 83.88 210 ALA A C 1
ATOM 1716 O O . ALA A 1 210 ? -12.322 -11.906 13.417 1.00 83.88 210 ALA A O 1
ATOM 1717 N N . HIS A 1 211 ? -11.985 -12.786 11.382 1.00 83.75 211 HIS A N 1
ATOM 1718 C CA . HIS A 1 211 ? -12.508 -14.122 11.706 1.00 83.75 211 HIS A CA 1
ATOM 1719 C C . HIS A 1 211 ? -11.801 -14.783 12.906 1.00 83.75 211 HIS A C 1
ATOM 1721 O O . HIS A 1 211 ? -12.391 -15.614 13.583 1.00 83.75 211 HIS A O 1
ATOM 1727 N N . LYS A 1 212 ? -10.557 -14.391 13.227 1.00 83.00 212 LYS A N 1
ATOM 1728 C CA . LYS A 1 212 ? -9.828 -14.909 14.397 1.00 83.00 212 LYS A CA 1
ATOM 1729 C C . LYS A 1 212 ? -10.478 -14.547 15.738 1.00 83.00 212 LYS A C 1
ATOM 1731 O O . LYS A 1 212 ? -10.205 -15.216 16.734 1.00 83.00 212 LYS A O 1
ATOM 1736 N N . VAL A 1 213 ? -11.258 -13.466 15.783 1.00 84.75 213 VAL A N 1
ATOM 1737 C CA . VAL A 1 213 ? -11.883 -12.945 17.011 1.00 84.75 213 VAL A CA 1
ATOM 1738 C C . VAL A 1 213 ? -13.405 -12.925 16.936 1.00 84.75 213 VAL A C 1
ATOM 1740 O O . VAL A 1 213 ? -14.051 -13.141 17.951 1.00 84.75 213 VAL A O 1
ATOM 1743 N N . LYS A 1 214 ? -13.982 -12.743 15.744 1.00 82.88 214 LYS A N 1
ATOM 1744 C CA . LYS A 1 214 ? -15.429 -12.583 15.532 1.00 82.88 214 LYS A CA 1
ATOM 1745 C C . LYS A 1 214 ? -16.277 -13.742 16.059 1.00 82.88 214 LYS A C 1
ATOM 1747 O O . LYS A 1 214 ? -17.354 -13.510 16.594 1.00 82.88 214 LYS A O 1
ATOM 1752 N N . ASP A 1 215 ? -15.780 -14.970 15.940 1.00 81.75 215 ASP A N 1
ATOM 1753 C CA . ASP A 1 215 ? -16.517 -16.172 16.355 1.00 81.75 215 ASP A CA 1
ATOM 1754 C C . ASP A 1 215 ? -16.251 -16.560 17.824 1.00 81.75 215 ASP A C 1
ATOM 1756 O O . ASP A 1 215 ? -16.805 -17.536 18.338 1.00 81.75 215 ASP A O 1
ATOM 1760 N N . LYS A 1 216 ? -15.388 -15.812 18.525 1.00 85.12 216 LYS A N 1
ATOM 1761 C CA . LYS A 1 216 ? -15.011 -16.091 19.912 1.00 85.12 216 LYS A CA 1
ATOM 1762 C C . LYS A 1 216 ? -15.939 -15.351 20.886 1.00 85.12 216 LYS A C 1
ATOM 1764 O O . LYS A 1 216 ? -16.104 -14.141 20.810 1.00 85.12 216 LYS A O 1
ATOM 1769 N N . LYS A 1 217 ? -16.492 -16.068 21.873 1.00 83.31 217 LYS A N 1
ATOM 1770 C CA . LYS A 1 217 ? -17.473 -15.522 22.842 1.00 83.31 217 LYS A CA 1
ATOM 1771 C C . LYS A 1 217 ? -16.934 -14.407 23.748 1.00 83.31 217 LYS A C 1
ATOM 1773 O O . LYS A 1 217 ? -17.716 -13.610 24.248 1.00 83.31 217 LYS A O 1
ATOM 1778 N N . ASN A 1 218 ? -15.625 -14.380 23.985 1.00 87.38 218 ASN A N 1
ATOM 1779 C CA . ASN A 1 218 ? -14.930 -13.375 24.797 1.00 87.38 218 ASN A CA 1
ATOM 1780 C C . ASN A 1 218 ? -14.639 -12.072 24.037 1.00 87.38 218 ASN A C 1
ATOM 1782 O O . ASN A 1 218 ? -14.011 -11.170 24.587 1.00 87.38 218 ASN A O 1
ATOM 1786 N N . TRP A 1 219 ? -15.054 -11.978 22.774 1.00 89.81 219 TRP A N 1
ATOM 1787 C CA . TRP A 1 219 ? -14.859 -10.800 21.946 1.00 89.81 219 TRP A CA 1
ATOM 1788 C C . TRP A 1 219 ? -16.204 -10.174 21.601 1.00 89.81 219 TRP A C 1
ATOM 1790 O O . TRP A 1 219 ? -17.147 -10.856 21.213 1.00 89.81 219 TRP A O 1
ATOM 1800 N N . THR A 1 220 ? -16.296 -8.858 21.757 1.00 90.81 220 THR A N 1
ATOM 1801 C CA . THR A 1 220 ? -17.480 -8.075 21.394 1.00 90.81 220 THR A CA 1
ATOM 1802 C C . THR A 1 220 ? -17.063 -6.991 20.411 1.00 90.81 220 THR A C 1
ATOM 1804 O O . THR A 1 220 ? -16.026 -6.346 20.582 1.00 90.81 220 THR A O 1
ATOM 1807 N N . SER A 1 221 ? -17.850 -6.788 19.356 1.00 89.62 221 SER A N 1
ATOM 1808 C CA . SER A 1 221 ? -17.598 -5.676 18.438 1.00 89.62 221 SER A CA 1
ATOM 1809 C C . SER A 1 221 ? -17.805 -4.338 19.156 1.00 89.62 221 SER A C 1
ATOM 1811 O O . SER A 1 221 ? -18.657 -4.230 20.037 1.00 89.62 221 SER A O 1
ATOM 1813 N N . LEU A 1 222 ? -17.056 -3.296 18.787 1.00 88.50 222 LEU A N 1
ATOM 1814 C CA . LEU A 1 222 ? -17.192 -1.974 19.415 1.00 88.50 222 LEU A CA 1
ATOM 1815 C C . LEU A 1 222 ? -18.634 -1.442 19.368 1.00 88.50 222 LEU A C 1
ATOM 1817 O O . LEU A 1 222 ? -19.110 -0.873 20.348 1.00 88.50 222 LEU A O 1
ATOM 1821 N N . ALA A 1 223 ? -19.334 -1.681 18.258 1.00 83.62 223 ALA A N 1
ATOM 1822 C CA . ALA A 1 223 ? -20.737 -1.319 18.092 1.00 83.62 223 ALA A CA 1
ATOM 1823 C C . ALA A 1 223 ? -21.627 -2.005 19.140 1.00 83.62 223 ALA A C 1
ATOM 1825 O O . ALA A 1 223 ? -22.377 -1.346 19.854 1.00 83.62 223 ALA A O 1
ATOM 1826 N N . GLU A 1 224 ? -21.524 -3.330 19.272 1.00 86.06 224 GLU A N 1
ATOM 1827 C CA . GLU A 1 224 ? -22.313 -4.098 20.242 1.00 86.06 224 GLU A CA 1
ATOM 1828 C C . GLU A 1 224 ? -21.938 -3.783 21.687 1.00 86.06 224 GLU A C 1
ATOM 1830 O O . GLU A 1 224 ? -22.809 -3.784 22.552 1.00 86.06 224 GLU A O 1
ATOM 1835 N N . TRP A 1 225 ? -20.660 -3.518 21.957 1.00 88.75 225 TRP A N 1
ATOM 1836 C CA . TRP A 1 225 ? -20.206 -3.095 23.277 1.00 88.75 225 TRP A CA 1
ATOM 1837 C C . TRP A 1 225 ? -20.821 -1.746 23.652 1.00 88.75 225 TRP A C 1
ATOM 1839 O O . TRP A 1 225 ? -21.353 -1.619 24.752 1.00 88.75 225 TRP A O 1
ATOM 1849 N N . GLY A 1 226 ? -20.817 -0.788 22.720 1.00 83.00 226 GLY A N 1
ATOM 1850 C CA . GLY A 1 226 ? -21.399 0.539 22.904 1.00 83.00 226 GLY A CA 1
ATOM 1851 C C . GLY A 1 226 ? -22.911 0.522 23.131 1.00 83.00 226 GLY A C 1
ATOM 1852 O O . GLY A 1 226 ? -23.400 1.283 23.951 1.00 83.00 226 GLY A O 1
ATOM 1853 N N . TYR A 1 227 ? -23.649 -0.378 22.469 1.00 79.75 227 TYR A N 1
ATOM 1854 C CA . TYR A 1 227 ? -25.090 -0.566 22.711 1.00 79.75 227 TYR A CA 1
ATOM 1855 C C . TYR A 1 227 ? -25.427 -1.179 24.080 1.00 79.75 227 TYR A C 1
ATOM 1857 O O . TYR A 1 227 ? -26.582 -1.112 24.495 1.00 79.75 227 TYR A O 1
ATOM 1865 N N . LYS A 1 228 ? -24.470 -1.844 24.739 1.00 81.38 228 LYS A N 1
ATOM 1866 C CA . LYS A 1 228 ? -24.678 -2.531 26.026 1.00 81.38 228 LYS A CA 1
ATOM 1867 C C . LYS A 1 228 ? -24.367 -1.662 27.247 1.00 81.38 228 LYS A C 1
ATOM 1869 O O . LYS A 1 2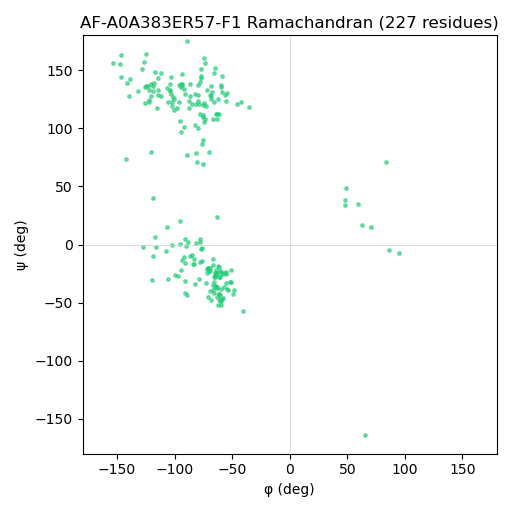28 ? -24.631 -2.129 28.354 1.00 81.38 228 LYS A O 1
ATOM 1874 N N . GLN A 1 229 ? -23.755 -0.492 27.058 1.00 75.19 229 GLN A N 1
ATOM 1875 C CA . GLN A 1 229 ? -23.472 0.443 28.150 1.00 75.19 229 GLN A CA 1
ATOM 1876 C C . GLN A 1 229 ? -24.698 1.299 28.460 1.00 75.19 229 GLN A C 1
ATOM 1878 O O . GLN A 1 229 ? -24.909 1.579 29.658 1.00 75.19 229 GLN A O 1
#

Secondary structure (DSSP, 8-state):
-EE-----SS----EE--S-----TTS-EEEEE-TT--SSSTHHHHHHHH---TT--TTS---SEEEEE--GGGHHHHHHHHT--S--EESTTSPP--HHHHS---GGGGTT-------HHHHH--EEEE-TT----TT-S-GGGGEE-----GGG-SSEEEEEEETTEEE-STT--EE-THHHHHHHHHHHHHH------EEEEEGGGTHHHHT-TTEEEHHHHHHT-

Sequence (229 aa):
YFARYGNGKGIRVKREERRHIVAQHGKEVLVVEDDLHLDRGQFNKIAPLLEDYAGRPADMKKYEAVHLVDFGLHKDKVIEKIHFDIPMKKLSDLAHVKLTEIYPRKAAANLNSRGVTADKKKHQSVEFVYDYECEHGAWHNQRSAFFEAEAVNLDGVKDGIYIELDKFWVNFDKANTEAHPKSIGEFIDNLKKHFGIDRPKIYAFKAKSAHKVKDKKNWTSLAEWGYKQ